Protein AF-A0AAV0TIU6-F1 (afdb_monomer_lite)

Radius of gyration: 51.93 Å; chains: 1; bounding box: 109×81×135 Å

InterPro domains:
  IPR013320 Concanavalin A-like lectin/glucanase domain superfamily [SSF49899] (24-94)
  IPR051136 Intracellular Lectin and Glycoprotein Transporter [PTHR12223] (19-242)

pLDDT: mean 82.42, std 12.3, range [40.03, 96.0]

Organism: NCBI:txid86335

Sequence (251 aa):
MYDEKRVGCNAAVRYHEQNANFDPVHSISRIKVRIDKTRLVVEVDEHASGQWINCHEMTLPFSADWLRTSTIGISASTGAVADNHDIIRFDTYSEFMDATIGAVDSETVMNSVSKDYKNWLDSPNCGTDCIIAILQKELSNFRIDAEHRFTELKEKTENTVGKLKKQESENERRVREIETQVRNGIDSSLEETKKVLGAEVNEKIVKQLEKNPDIASGGWKTPFALLFVGMVAGAAYVYHKYQALMKSHLL

Foldseek 3Di:
DDPDPDADFDAPLDDDCPDPPDAPLFSGKDWDWDDQQQKIWIWIDRGLQLDTDGRDIDGHPDGSCVVVPDDDDDDDDDDPDDDDDDDPDDDDDPDPVPVVVVVVSVLSNLLVVLVVLVVVVPDPVADPVNNVSSVVSVVVSVVVRVVVVVVVVVVVVVVVVVVVVVVVVVVVVVVVVVVVVVVVVVVVVVVVVCVVCVVVVVVVVVVVCVVCVVVVDDDPVVVVVVVVVVVVVVVVVVVVVVVVVVVVVPD

Secondary structure (DSSP, 8-state):
-------S--------TTSTT--TTTS--EEEEEEETTEEEEEEETTSSS--EEEEEEE-SS-TTGGGG----------SS------S-----SSTT-HHHHHHHHHHHHHHHHHTHHHHHT-TT--HHHHHHHHHHHHHHHHHHHHHHHHHHHHHHHHHHHHHHHHHHHHHHHHHHHHHHHHHHHHHHHHHHHHHHHHHHHHHHHHHHHH-GGGTTT-SHHHHHHHHHHHHHHHHHHHHHHHHHHHHH--

Structure (mmCIF, N/CA/C/O backbone):
data_AF-A0AAV0TIU6-F1
#
_entry.id   AF-A0AAV0TIU6-F1
#
loop_
_atom_site.group_PDB
_atom_site.id
_atom_site.type_symbol
_atom_site.label_atom_id
_atom_site.label_alt_id
_atom_site.label_comp_id
_atom_site.label_asym_id
_atom_site.label_entity_id
_atom_site.label_seq_id
_atom_site.pdbx_PDB_ins_code
_atom_site.Cartn_x
_atom_site.Cartn_y
_atom_site.Cartn_z
_atom_site.occupancy
_atom_site.B_iso_or_equiv
_atom_site.auth_seq_id
_atom_site.auth_comp_id
_atom_site.auth_asym_id
_atom_site.auth_atom_id
_atom_site.pdbx_PDB_model_num
ATOM 1 N N . MET A 1 1 ? 19.009 -20.079 16.157 1.00 40.03 1 MET A N 1
ATOM 2 C CA . MET A 1 1 ? 17.690 -20.667 15.854 1.00 40.03 1 MET A CA 1
ATOM 3 C C . MET A 1 1 ? 16.771 -20.211 16.975 1.00 40.03 1 MET A C 1
ATOM 5 O O . MET A 1 1 ? 16.848 -20.762 18.061 1.00 40.03 1 MET A O 1
ATOM 9 N N . TYR A 1 2 ? 16.081 -19.085 16.784 1.00 43.91 2 TYR A N 1
ATOM 10 C CA . TYR A 1 2 ? 15.220 -18.506 17.819 1.00 43.91 2 TYR A CA 1
ATOM 11 C C . TYR A 1 2 ? 13.885 -19.249 17.801 1.00 43.91 2 TYR A C 1
ATOM 13 O O . TYR A 1 2 ? 13.052 -18.989 16.938 1.00 43.91 2 TYR A O 1
ATOM 21 N N . ASP A 1 3 ? 13.729 -20.193 18.725 1.00 49.44 3 ASP A N 1
ATOM 22 C CA . ASP A 1 3 ? 12.479 -20.907 19.010 1.00 49.44 3 ASP A CA 1
ATOM 23 C C . ASP A 1 3 ? 11.649 -20.127 20.048 1.00 49.44 3 ASP A C 1
ATOM 25 O O . ASP A 1 3 ? 11.160 -20.656 21.043 1.00 49.44 3 ASP A O 1
ATOM 29 N N . GLU A 1 4 ? 11.563 -18.806 19.869 1.00 58.66 4 GLU A N 1
ATOM 30 C CA . GLU A 1 4 ? 10.601 -18.001 20.613 1.00 58.66 4 GLU A CA 1
ATOM 31 C C . GLU A 1 4 ? 9.247 -18.146 19.930 1.00 58.66 4 GLU A C 1
ATOM 33 O O . GLU A 1 4 ? 9.082 -17.818 18.750 1.00 58.66 4 GLU A O 1
ATOM 38 N N . LYS A 1 5 ? 8.266 -18.644 20.684 1.00 60.69 5 LYS A N 1
ATOM 39 C CA . LYS A 1 5 ? 6.876 -18.735 20.246 1.00 60.69 5 LYS A CA 1
ATOM 40 C C . LYS A 1 5 ? 6.383 -17.327 19.917 1.00 60.69 5 LYS A C 1
ATOM 42 O O . LYS A 1 5 ? 6.060 -16.553 20.814 1.00 60.69 5 LYS A O 1
ATOM 47 N N . ARG A 1 6 ? 6.353 -16.989 18.626 1.00 64.38 6 ARG A N 1
ATOM 48 C CA . ARG A 1 6 ? 5.872 -15.690 18.150 1.00 64.38 6 ARG A CA 1
ATOM 49 C C . ARG A 1 6 ? 4.396 -15.563 18.494 1.00 64.38 6 ARG A C 1
ATOM 51 O O . ARG A 1 6 ? 3.560 -16.290 17.964 1.00 64.38 6 ARG A O 1
ATOM 58 N N . VAL A 1 7 ? 4.101 -14.664 19.420 1.00 74.81 7 VAL A N 1
ATOM 59 C CA . VAL A 1 7 ? 2.739 -14.301 19.789 1.00 74.81 7 VAL A CA 1
ATOM 60 C C . VAL A 1 7 ? 2.282 -13.217 18.819 1.00 74.81 7 VAL A C 1
ATOM 62 O O . VAL A 1 7 ? 2.942 -12.189 18.691 1.00 74.81 7 VAL A O 1
ATOM 65 N N . GLY A 1 8 ? 1.194 -13.461 18.094 1.00 75.25 8 GLY A N 1
ATOM 66 C CA . GLY A 1 8 ? 0.687 -12.521 17.102 1.00 75.25 8 GLY A CA 1
ATOM 67 C C . GLY A 1 8 ? -0.470 -13.088 16.295 1.00 75.25 8 GLY A C 1
ATOM 68 O O . GLY A 1 8 ? -0.953 -14.188 16.560 1.00 75.25 8 GLY A O 1
ATOM 69 N N . CYS A 1 9 ? -0.897 -12.317 15.303 1.00 83.50 9 CYS A N 1
ATOM 70 C CA . CYS A 1 9 ? -1.971 -12.691 14.397 1.00 83.50 9 CYS A CA 1
ATOM 71 C C . CYS A 1 9 ? -1.391 -13.379 13.161 1.00 83.50 9 CYS A C 1
ATOM 73 O O . CYS A 1 9 ? -0.428 -12.889 12.572 1.00 83.50 9 CYS A O 1
ATOM 75 N N . ASN A 1 10 ? -1.968 -14.517 12.781 1.00 83.25 10 ASN A N 1
ATOM 76 C CA . ASN A 1 10 ? -1.675 -15.159 11.507 1.00 83.25 10 ASN A CA 1
ATOM 77 C C . ASN A 1 10 ? -2.813 -14.822 10.547 1.00 83.25 10 ASN A C 1
ATOM 79 O O . ASN A 1 10 ? -3.951 -15.172 10.843 1.00 83.25 10 ASN A O 1
ATOM 83 N N . ALA A 1 11 ? -2.496 -14.121 9.463 1.00 83.50 11 ALA A N 1
ATOM 84 C CA . ALA A 1 11 ? -3.465 -13.654 8.483 1.00 83.50 11 ALA A CA 1
ATOM 85 C C . ALA A 1 11 ? -2.834 -13.570 7.091 1.00 83.50 11 ALA A C 1
ATOM 87 O O . ALA A 1 11 ? -1.658 -13.206 6.952 1.00 83.50 11 ALA A O 1
ATOM 88 N N . ALA A 1 12 ? -3.608 -13.882 6.052 1.00 84.44 12 ALA A N 1
ATOM 89 C CA . ALA A 1 12 ? -3.158 -13.826 4.666 1.00 84.44 12 ALA A CA 1
ATOM 90 C C . ALA A 1 12 ? -3.229 -12.392 4.110 1.00 84.44 12 ALA A C 1
ATOM 92 O O . ALA A 1 12 ? -4.100 -12.061 3.315 1.00 84.44 12 ALA A O 1
ATOM 93 N N . VAL A 1 13 ? -2.283 -11.538 4.517 1.00 85.44 13 VAL A N 1
ATOM 94 C CA . VAL A 1 13 ? -2.295 -10.089 4.207 1.00 85.44 13 VAL A CA 1
ATOM 95 C C . VAL A 1 13 ? -1.383 -9.661 3.051 1.00 85.44 13 VAL A C 1
ATOM 97 O O . VAL A 1 13 ? -1.146 -8.473 2.848 1.00 85.44 13 VAL A O 1
ATOM 100 N N . ARG A 1 14 ? -0.818 -10.621 2.312 1.00 85.69 14 ARG A N 1
ATOM 101 C CA . ARG A 1 14 ? 0.119 -10.346 1.215 1.00 85.69 14 ARG A CA 1
ATOM 102 C C . ARG A 1 14 ? -0.599 -10.315 -0.123 1.00 85.69 14 ARG A C 1
ATOM 104 O O . ARG A 1 14 ? -1.137 -11.328 -0.566 1.00 85.69 14 ARG A O 1
ATOM 111 N N . TYR A 1 15 ? -0.495 -9.177 -0.794 1.00 88.06 15 TYR A N 1
ATOM 112 C CA . TYR A 1 15 ? -1.018 -8.962 -2.133 1.00 88.06 15 TYR A CA 1
ATOM 113 C C . TYR A 1 15 ? 0.136 -8.701 -3.096 1.00 88.06 15 TYR A C 1
ATOM 115 O O . TYR A 1 15 ? 1.105 -8.036 -2.749 1.00 88.06 15 TYR A O 1
ATOM 123 N N . HIS A 1 16 ? 0.053 -9.267 -4.298 1.00 86.56 16 HIS A N 1
ATOM 124 C CA . HIS A 1 16 ? 1.073 -9.093 -5.324 1.00 86.56 16 HIS A CA 1
ATOM 125 C C . HIS A 1 16 ? 0.442 -8.413 -6.529 1.00 86.56 16 HIS A C 1
ATOM 127 O O . HIS A 1 16 ? -0.379 -9.030 -7.205 1.00 86.56 16 HIS A O 1
ATOM 133 N N . GLU A 1 17 ? 0.852 -7.182 -6.822 1.00 84.00 17 GLU A N 1
ATOM 134 C CA . GLU A 1 17 ? 0.226 -6.333 -7.847 1.00 84.00 17 GLU A CA 1
ATOM 135 C C . GLU A 1 17 ? 0.200 -6.971 -9.242 1.00 84.00 17 GLU A C 1
ATOM 137 O O . GLU A 1 17 ? -0.734 -6.774 -10.007 1.00 84.00 17 GLU A O 1
ATOM 142 N N . GLN A 1 18 ? 1.196 -7.801 -9.576 1.00 83.44 18 GLN A N 1
ATOM 143 C CA . GLN A 1 18 ? 1.245 -8.485 -10.880 1.00 83.44 18 GLN A CA 1
ATOM 144 C C . GLN A 1 18 ? 0.368 -9.747 -10.955 1.00 83.44 18 GLN A C 1
ATOM 146 O O . GLN A 1 18 ? 0.349 -10.421 -11.986 1.00 83.44 18 GLN A O 1
ATOM 151 N N . ASN A 1 19 ? -0.298 -10.135 -9.866 1.00 86.25 19 ASN A N 1
ATOM 152 C CA . ASN A 1 19 ? -1.221 -11.263 -9.886 1.00 86.25 19 ASN A CA 1
ATOM 153 C C . ASN A 1 19 ? -2.489 -10.864 -10.656 1.00 86.25 19 ASN A C 1
ATOM 155 O O . ASN A 1 19 ? -3.041 -9.797 -10.424 1.00 86.25 19 ASN A O 1
ATOM 159 N N . ALA A 1 20 ? -2.997 -11.746 -11.519 1.00 83.69 20 ALA A N 1
ATOM 160 C CA . ALA A 1 20 ? -4.245 -11.522 -12.252 1.00 83.69 20 ALA A CA 1
ATOM 161 C C . ALA A 1 20 ? -5.463 -11.298 -11.336 1.00 83.69 20 ALA A C 1
ATOM 163 O O . ALA A 1 20 ? -6.446 -10.700 -11.760 1.00 83.69 20 ALA A O 1
ATOM 164 N N . ASN A 1 21 ? -5.391 -11.780 -10.093 1.00 8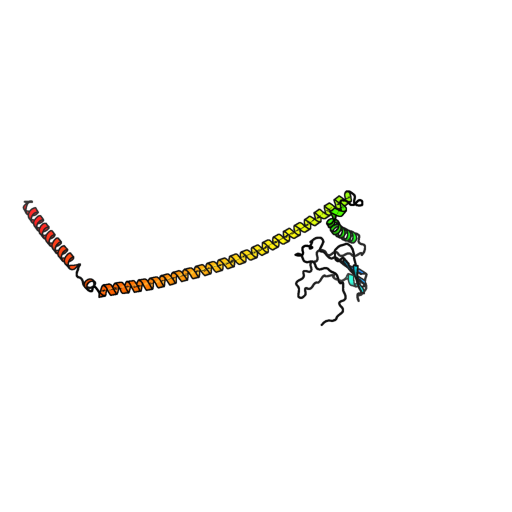4.19 21 ASN A N 1
ATOM 165 C CA . ASN A 1 21 ? -6.440 -11.606 -9.092 1.00 84.19 21 ASN A CA 1
ATOM 166 C C . ASN A 1 21 ? -6.246 -10.356 -8.215 1.00 84.19 21 ASN A C 1
ATOM 168 O O . ASN A 1 21 ? -7.063 -10.133 -7.322 1.00 84.19 21 ASN A O 1
ATOM 172 N N . PHE A 1 22 ? -5.170 -9.583 -8.416 1.00 87.38 22 PHE A N 1
ATOM 173 C CA . PHE A 1 22 ? -4.973 -8.329 -7.699 1.00 87.38 22 PHE A CA 1
ATOM 174 C C . PHE A 1 22 ? -5.972 -7.279 -8.176 1.00 87.38 22 PHE A C 1
ATOM 176 O O . PHE A 1 22 ? -6.288 -7.167 -9.358 1.00 87.38 22 PHE A O 1
ATOM 183 N N . ASP A 1 23 ? -6.462 -6.511 -7.219 1.00 86.81 23 ASP A N 1
ATOM 184 C CA . ASP A 1 23 ? -7.501 -5.518 -7.402 1.00 86.81 23 ASP A CA 1
ATOM 185 C C . ASP A 1 23 ? -7.257 -4.402 -6.379 1.00 86.81 23 ASP A C 1
ATOM 187 O O . ASP A 1 23 ? -7.345 -4.685 -5.183 1.00 86.81 23 ASP A O 1
ATOM 191 N N . PRO A 1 24 ? -6.946 -3.164 -6.798 1.00 85.69 24 PRO A N 1
ATOM 192 C CA . PRO A 1 24 ? -6.558 -2.090 -5.881 1.00 85.69 24 PRO A CA 1
ATOM 193 C C . PRO A 1 24 ? -7.603 -1.763 -4.807 1.00 85.69 24 PRO A C 1
ATOM 195 O O . PRO A 1 24 ? -7.256 -1.280 -3.732 1.00 85.69 24 PRO A O 1
ATOM 198 N N . VAL A 1 25 ? -8.884 -2.015 -5.087 1.00 85.75 25 VAL A N 1
ATOM 199 C CA . VAL A 1 25 ? -9.988 -1.714 -4.168 1.00 85.75 25 VAL A CA 1
ATOM 200 C C . VAL A 1 25 ? -10.228 -2.867 -3.192 1.00 85.75 25 VAL A C 1
ATOM 202 O O . VAL A 1 25 ? -10.610 -2.638 -2.044 1.00 85.75 25 VAL A O 1
ATOM 205 N N . HIS A 1 26 ? -10.009 -4.105 -3.638 1.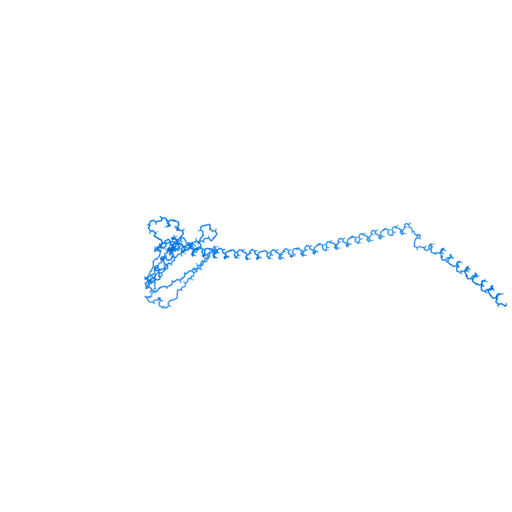00 85.12 26 HIS A N 1
ATOM 206 C CA . HIS A 1 26 ? -10.386 -5.314 -2.896 1.00 85.12 26 HIS A CA 1
ATOM 207 C C . HIS A 1 26 ? -9.201 -6.076 -2.292 1.00 85.12 26 HIS A C 1
ATOM 209 O O . HIS A 1 26 ? -9.383 -6.877 -1.381 1.00 85.12 26 HIS A O 1
ATOM 215 N N . SER A 1 27 ? -7.985 -5.846 -2.782 1.00 89.25 27 SER A N 1
ATOM 216 C CA . SER A 1 27 ? -6.749 -6.469 -2.294 1.00 89.25 27 SER A CA 1
ATOM 217 C C . SER A 1 27 ? -6.194 -5.690 -1.107 1.00 89.25 27 SER A C 1
ATOM 219 O O . SER A 1 27 ? -5.074 -5.183 -1.140 1.00 89.25 27 SER A O 1
ATOM 221 N N . ILE A 1 28 ? -7.017 -5.553 -0.068 1.00 89.75 28 ILE A N 1
ATOM 222 C CA . ILE A 1 28 ? -6.685 -4.823 1.151 1.00 89.75 28 ILE A CA 1
ATOM 223 C C . ILE A 1 28 ? -7.015 -5.690 2.367 1.00 89.75 28 ILE A C 1
ATOM 225 O O . ILE A 1 28 ? -7.998 -6.426 2.383 1.00 89.75 28 ILE A O 1
ATOM 229 N N . SER A 1 29 ? -6.188 -5.579 3.402 1.00 92.25 29 SER A N 1
ATOM 230 C CA . SER A 1 29 ? -6.447 -6.191 4.708 1.00 92.25 29 SER A CA 1
ATOM 231 C C . SER A 1 29 ? -6.689 -5.099 5.729 1.00 92.25 29 SER A C 1
ATOM 233 O O . SER A 1 29 ? -6.135 -4.002 5.620 1.00 92.25 29 SER A O 1
ATOM 235 N N . ARG A 1 30 ? -7.489 -5.397 6.749 1.00 92.94 30 ARG A N 1
ATOM 236 C CA . ARG A 1 30 ? -7.839 -4.422 7.778 1.00 92.94 30 ARG A CA 1
ATOM 237 C C . ARG A 1 30 ? -7.478 -4.961 9.145 1.00 92.94 30 ARG A C 1
ATOM 239 O O . ARG A 1 30 ? -7.703 -6.129 9.452 1.00 92.94 30 ARG A O 1
ATOM 246 N N . ILE A 1 31 ? -6.920 -4.084 9.968 1.00 93.06 31 ILE A N 1
ATOM 247 C CA . ILE A 1 31 ? -6.523 -4.391 11.337 1.00 93.06 31 ILE A CA 1
ATOM 248 C C . ILE A 1 31 ? -7.205 -3.377 12.242 1.00 93.06 31 ILE A C 1
ATOM 250 O O . ILE A 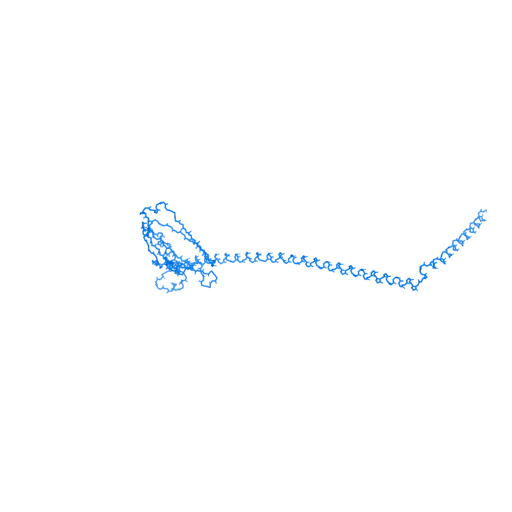1 31 ? -7.162 -2.174 11.987 1.00 93.06 31 ILE A O 1
ATOM 254 N N . LYS A 1 32 ? -7.830 -3.868 13.306 1.00 93.19 32 LYS A N 1
ATOM 255 C CA . LYS A 1 32 ? -8.464 -3.060 14.340 1.00 93.19 32 LYS A CA 1
ATOM 256 C C . LYS A 1 32 ? -7.795 -3.390 15.662 1.00 93.19 32 LYS A C 1
ATOM 258 O O . LYS A 1 32 ? -7.723 -4.546 16.065 1.00 93.19 32 LYS A O 1
ATOM 263 N N . VAL A 1 33 ? -7.270 -2.364 16.321 1.00 93.25 33 VAL A N 1
ATOM 264 C CA . VAL A 1 33 ? -6.638 -2.491 17.635 1.00 93.25 33 VAL A CA 1
ATOM 265 C C . VAL A 1 33 ? -7.516 -1.765 18.639 1.00 93.25 33 VAL A C 1
ATOM 267 O O . VAL A 1 33 ? -7.690 -0.550 18.557 1.00 93.25 33 VAL A O 1
ATOM 270 N N . ARG A 1 34 ? -8.088 -2.511 19.581 1.00 93.38 34 ARG A N 1
ATOM 271 C CA . ARG A 1 34 ? -8.916 -1.978 20.663 1.00 93.38 34 ARG A CA 1
ATOM 272 C C . ARG A 1 34 ? -8.127 -2.002 21.959 1.00 93.38 34 ARG A C 1
ATOM 274 O O . ARG A 1 34 ? -7.620 -3.047 22.357 1.00 93.38 34 ARG A O 1
ATOM 281 N N . ILE A 1 35 ? -8.045 -0.851 22.616 1.00 93.12 35 ILE A N 1
ATOM 282 C CA . ILE A 1 35 ? -7.346 -0.691 23.890 1.00 93.12 35 ILE A CA 1
ATOM 283 C C . ILE A 1 35 ? -8.347 -0.173 24.920 1.00 93.12 35 ILE A C 1
ATOM 285 O O . ILE A 1 35 ? -8.762 0.980 24.852 1.00 93.12 35 ILE A O 1
ATOM 289 N N . ASP A 1 36 ? -8.727 -1.020 25.875 1.00 91.88 36 ASP A N 1
ATOM 290 C CA . ASP A 1 36 ? -9.534 -0.642 27.040 1.00 91.88 36 ASP A CA 1
ATOM 291 C C . ASP A 1 36 ? -8.658 -0.675 28.294 1.00 91.88 36 ASP A C 1
ATOM 293 O O . ASP A 1 36 ? -8.371 -1.740 28.848 1.00 91.88 36 ASP A O 1
ATOM 297 N N . LYS A 1 37 ? -8.204 0.505 28.733 1.00 90.88 37 LYS A N 1
ATOM 298 C CA . LYS A 1 37 ? -7.233 0.679 29.826 1.00 90.88 37 LYS A CA 1
ATOM 299 C C . LYS A 1 37 ? -5.963 -0.133 29.562 1.00 90.88 37 LYS A C 1
ATOM 301 O O . LYS A 1 37 ? -5.104 0.299 28.802 1.00 90.88 37 LYS A O 1
ATOM 306 N N . THR A 1 38 ? -5.839 -1.307 30.171 1.00 93.94 38 THR A N 1
ATOM 307 C CA . THR A 1 38 ? -4.696 -2.215 30.018 1.00 93.94 38 THR A CA 1
ATOM 308 C C . THR A 1 38 ? -5.005 -3.414 29.129 1.00 93.94 38 THR A C 1
ATOM 310 O O . THR A 1 38 ? -4.099 -4.170 28.807 1.00 93.94 38 THR A O 1
ATOM 313 N N . ARG A 1 39 ? -6.254 -3.615 28.707 1.00 94.25 39 ARG A N 1
ATOM 314 C CA . ARG A 1 39 ? -6.643 -4.720 27.831 1.00 94.25 39 ARG A CA 1
ATOM 315 C C . ARG A 1 39 ? -6.473 -4.307 26.373 1.00 94.25 39 ARG A C 1
ATOM 317 O O . ARG A 1 39 ? -7.110 -3.354 25.933 1.00 94.25 39 ARG A O 1
ATOM 324 N N . LEU A 1 40 ? -5.650 -5.038 25.632 1.00 93.38 40 LEU A N 1
ATOM 325 C CA . LEU A 1 40 ? -5.444 -4.861 24.199 1.00 93.38 40 LEU A CA 1
ATOM 326 C C . LEU A 1 40 ? -6.029 -6.058 23.450 1.00 93.38 40 LEU A C 1
ATOM 328 O O . LEU A 1 40 ? -5.713 -7.205 23.759 1.00 93.38 40 LEU A O 1
ATOM 332 N N . VAL A 1 41 ? -6.859 -5.778 22.450 1.00 94.00 41 VAL A N 1
ATOM 333 C CA . VAL A 1 41 ? -7.437 -6.766 21.536 1.00 94.00 41 VAL A CA 1
ATOM 334 C C . VAL A 1 41 ? -7.092 -6.360 20.110 1.00 94.00 41 VAL A C 1
ATOM 336 O O . VAL A 1 41 ? -7.270 -5.201 19.735 1.00 94.00 41 VAL A O 1
ATOM 339 N N . VAL A 1 42 ? -6.602 -7.309 19.320 1.00 93.62 42 VAL A N 1
ATOM 340 C CA . VAL A 1 42 ? -6.342 -7.147 17.889 1.00 93.62 42 VAL A CA 1
ATOM 341 C C . VAL A 1 42 ? -7.334 -8.002 17.117 1.00 93.62 42 VAL A C 1
ATOM 343 O O . VAL A 1 42 ? -7.463 -9.207 17.347 1.00 93.62 42 VAL A O 1
ATOM 346 N N . GLU A 1 43 ? -8.018 -7.355 16.188 1.00 93.50 43 GLU A N 1
ATOM 347 C CA . GLU A 1 43 ? -8.965 -7.941 15.255 1.00 93.50 43 GLU A CA 1
ATOM 348 C C . GLU A 1 43 ? -8.439 -7.767 13.833 1.00 93.50 43 GLU A C 1
ATOM 350 O O . GLU A 1 43 ? -7.907 -6.709 13.485 1.00 93.50 43 GLU A O 1
ATOM 355 N N . VAL A 1 44 ? -8.596 -8.797 13.007 1.00 94.19 44 VAL A N 1
ATOM 356 C CA . VAL A 1 44 ? -8.193 -8.767 11.599 1.00 94.19 44 VAL A CA 1
ATOM 357 C C . VAL A 1 44 ? -9.385 -9.128 10.725 1.00 94.19 44 VAL A C 1
ATOM 359 O O . VAL A 1 44 ? -10.117 -10.069 11.022 1.00 94.19 44 VAL A O 1
ATOM 362 N N . ASP A 1 45 ? -9.561 -8.370 9.651 1.00 92.38 45 ASP A N 1
ATOM 363 C CA . ASP A 1 45 ? -10.422 -8.693 8.516 1.00 92.38 45 ASP A CA 1
ATOM 364 C C . ASP A 1 45 ? -9.503 -8.832 7.299 1.00 92.38 45 ASP A C 1
ATOM 366 O O . ASP A 1 45 ? -9.053 -7.844 6.711 1.00 92.38 45 ASP A O 1
ATOM 370 N N . GLU A 1 46 ? -9.132 -10.080 7.000 1.00 90.69 46 GLU A N 1
ATOM 371 C CA . GLU A 1 46 ? -8.063 -10.414 6.048 1.00 90.69 46 GLU A CA 1
ATOM 372 C C . GLU A 1 46 ? -8.384 -9.962 4.625 1.00 90.69 46 GLU A C 1
ATOM 374 O O . GLU A 1 46 ? -7.483 -9.597 3.881 1.00 90.69 46 GLU A O 1
ATOM 379 N N . HIS A 1 47 ? -9.664 -9.966 4.257 1.00 88.19 47 HIS A N 1
ATOM 380 C CA . HIS A 1 47 ? -10.122 -9.719 2.889 1.00 88.19 47 HIS A CA 1
ATOM 381 C C . HIS A 1 47 ? -11.043 -8.504 2.782 1.00 88.19 47 HIS A C 1
ATOM 383 O O . HIS A 1 47 ? -11.784 -8.385 1.808 1.00 88.19 47 HIS A O 1
ATOM 389 N N . ALA A 1 48 ? -11.046 -7.637 3.800 1.00 88.44 48 ALA A N 1
ATOM 390 C CA . ALA A 1 48 ? -11.915 -6.463 3.859 1.00 88.44 48 ALA A CA 1
ATOM 391 C C . ALA A 1 48 ? -13.399 -6.790 3.597 1.00 88.44 48 ALA A C 1
ATOM 393 O O . ALA A 1 48 ? -14.135 -6.042 2.955 1.00 88.44 48 ALA A O 1
ATOM 394 N N . SER A 1 49 ? -13.827 -7.944 4.100 1.00 85.00 49 SER A N 1
ATOM 395 C CA . SER A 1 49 ? -15.163 -8.514 3.919 1.00 85.00 49 SER A CA 1
ATOM 396 C C . SER A 1 49 ? -16.180 -7.992 4.938 1.00 85.00 49 SER A C 1
ATOM 398 O O . SER A 1 49 ? -17.370 -8.288 4.843 1.00 85.00 49 SER A O 1
ATOM 400 N N . GLY A 1 50 ? -15.712 -7.257 5.950 1.00 86.44 50 GLY A N 1
ATOM 401 C CA . GLY A 1 50 ? -16.485 -6.883 7.131 1.00 86.44 50 GLY A CA 1
ATOM 402 C C . GLY A 1 50 ? -16.511 -7.962 8.218 1.00 86.44 50 GLY A C 1
ATOM 403 O O . GLY A 1 50 ? -17.110 -7.743 9.272 1.00 86.44 50 GLY A O 1
ATOM 404 N N . GLN A 1 51 ? -15.865 -9.113 8.003 1.00 88.31 51 GLN A N 1
ATOM 405 C CA . GLN A 1 51 ? -15.761 -10.180 8.998 1.00 88.31 51 GLN A CA 1
ATOM 406 C C . GLN A 1 51 ? -14.501 -10.009 9.850 1.00 88.31 51 GLN A C 1
ATOM 408 O O . GLN A 1 51 ? -13.397 -10.363 9.448 1.00 88.31 51 GLN A O 1
ATOM 413 N N . TRP A 1 52 ? -14.681 -9.480 11.058 1.00 91.50 52 TRP A N 1
ATOM 414 C CA . TRP A 1 52 ? -13.600 -9.292 12.024 1.00 91.50 52 TRP A CA 1
ATOM 415 C C . TRP A 1 52 ? -13.346 -10.557 12.848 1.00 91.50 52 TRP A C 1
ATOM 417 O O . TRP A 1 52 ? -14.257 -11.088 13.485 1.00 91.50 52 TRP A O 1
ATOM 427 N N . ILE A 1 53 ? -12.091 -11.002 12.892 1.00 92.31 53 ILE A N 1
ATOM 428 C CA . ILE A 1 53 ? -11.644 -12.145 13.693 1.00 92.31 53 ILE A CA 1
ATOM 429 C C . ILE A 1 53 ? -10.734 -11.644 14.816 1.00 92.31 53 ILE A C 1
ATOM 431 O O . ILE A 1 53 ? -9.692 -11.046 14.550 1.00 92.31 53 ILE A O 1
ATOM 435 N N . ASN A 1 54 ? -11.097 -11.930 16.074 1.00 92.25 54 ASN A N 1
ATOM 436 C CA . ASN A 1 54 ? -10.224 -11.714 17.234 1.00 92.25 54 ASN A CA 1
ATOM 437 C C . ASN A 1 54 ? -8.987 -12.609 17.102 1.00 92.25 54 ASN A C 1
ATOM 439 O O . ASN A 1 54 ? -9.061 -13.813 17.351 1.00 92.25 54 ASN A O 1
ATOM 443 N N . CYS A 1 55 ? -7.857 -12.031 16.710 1.00 89.62 55 CYS A N 1
ATOM 444 C CA . CYS A 1 55 ? -6.644 -12.791 16.432 1.00 89.62 55 CYS A CA 1
ATOM 445 C C . CYS A 1 55 ? -5.677 -12.794 17.615 1.00 89.62 55 CYS A C 1
ATOM 447 O O . CYS A 1 55 ? -4.937 -13.760 17.806 1.00 89.62 55 CYS A O 1
ATOM 449 N N . HIS A 1 56 ? -5.685 -11.738 18.430 1.00 92.50 56 HIS A N 1
ATOM 450 C CA . HIS A 1 56 ? -4.840 -11.667 19.609 1.00 92.50 56 HIS A CA 1
ATOM 451 C C . HIS A 1 56 ? -5.462 -10.828 20.726 1.00 92.50 56 HIS A C 1
ATOM 453 O O . HIS A 1 56 ? -6.101 -9.811 20.476 1.00 92.50 56 HIS A O 1
ATOM 459 N N . GLU A 1 57 ? -5.238 -11.240 21.970 1.00 93.38 57 GLU A N 1
ATOM 460 C CA . GLU A 1 57 ? -5.668 -10.518 23.160 1.00 93.38 57 GLU A CA 1
ATOM 461 C C . GLU A 1 57 ? -4.590 -10.618 24.241 1.00 93.38 57 GLU A C 1
ATOM 463 O O . GLU A 1 57 ? -4.041 -11.697 24.485 1.00 93.38 57 GLU A O 1
ATOM 468 N N . MET A 1 58 ? -4.297 -9.495 24.897 1.00 92.56 58 MET A N 1
ATOM 469 C CA . MET A 1 58 ? -3.369 -9.451 26.021 1.00 92.56 58 MET A CA 1
ATOM 470 C C . MET A 1 58 ? -3.698 -8.341 27.018 1.00 92.56 58 MET A C 1
ATOM 472 O O . MET A 1 58 ? -4.354 -7.348 26.698 1.00 92.56 58 MET A O 1
ATOM 476 N N . THR A 1 59 ? -3.170 -8.494 28.231 1.00 94.44 59 THR A N 1
ATOM 477 C CA . THR A 1 59 ? -3.152 -7.436 29.242 1.00 94.44 59 THR A CA 1
ATOM 478 C C . THR A 1 59 ? -1.770 -6.797 29.266 1.00 94.44 59 THR A C 1
ATOM 480 O O . THR A 1 59 ? -0.771 -7.460 29.545 1.00 94.44 59 THR A O 1
ATOM 483 N N . LEU A 1 60 ? -1.718 -5.504 28.976 1.00 92.00 60 LEU A N 1
ATOM 484 C CA . LEU A 1 60 ? -0.509 -4.701 28.963 1.00 92.00 60 LEU A CA 1
ATOM 485 C C . LEU A 1 60 ? -0.016 -4.431 30.395 1.00 92.00 60 LEU A C 1
ATOM 487 O O . LEU A 1 60 ? -0.825 -4.104 31.269 1.00 92.00 60 LEU A O 1
ATOM 491 N N . PRO A 1 61 ? 1.302 -4.500 30.648 1.00 93.50 61 PRO A N 1
ATOM 492 C CA . PRO A 1 61 ? 1.891 -4.280 31.968 1.00 93.50 61 PRO A CA 1
ATOM 493 C C . PRO A 1 61 ? 2.063 -2.779 32.284 1.00 93.50 61 PRO A C 1
ATOM 495 O O . PRO A 1 61 ? 3.128 -2.347 32.719 1.00 93.50 61 PRO A O 1
ATOM 498 N N . PHE A 1 62 ? 1.029 -1.969 32.044 1.00 92.19 62 PHE A N 1
ATOM 499 C CA . PHE A 1 62 ? 1.048 -0.513 32.237 1.00 92.19 62 PHE A CA 1
ATOM 500 C C . PHE A 1 62 ? 0.007 -0.057 33.271 1.00 92.19 62 PHE A C 1
ATOM 502 O O . PHE A 1 62 ? -0.891 -0.813 33.644 1.00 92.19 62 PHE A O 1
ATOM 509 N N . SER A 1 63 ? 0.117 1.188 33.750 1.00 92.31 63 SER A N 1
ATOM 510 C CA . SER A 1 63 ? -0.926 1.809 34.580 1.00 92.31 63 SER A CA 1
ATOM 511 C C . SER A 1 63 ? -2.200 2.019 33.762 1.00 92.31 63 SER A C 1
ATOM 513 O O . SER A 1 63 ? -2.135 2.136 32.549 1.00 92.31 63 SER A O 1
ATOM 515 N N . ALA A 1 64 ? -3.376 2.100 34.386 1.00 90.00 64 ALA A N 1
ATOM 516 C CA . ALA A 1 64 ? -4.645 2.204 33.650 1.00 90.00 64 ALA A CA 1
ATOM 517 C C . ALA A 1 64 ? -4.781 3.471 32.773 1.00 90.00 64 ALA A C 1
ATOM 519 O O . ALA A 1 64 ? -5.616 3.508 31.873 1.00 90.00 64 ALA A O 1
ATOM 520 N N . ASP A 1 65 ? -3.983 4.501 33.041 1.00 91.31 65 ASP A N 1
ATOM 521 C CA . ASP A 1 65 ? -3.992 5.814 32.397 1.00 91.31 65 ASP A CA 1
ATOM 522 C C . ASP A 1 65 ? -2.836 6.038 31.407 1.00 91.31 65 ASP A C 1
ATOM 524 O O . ASP A 1 65 ? -2.744 7.121 30.826 1.00 91.31 65 ASP A O 1
ATOM 528 N N . TRP A 1 66 ? -1.999 5.021 31.164 1.00 92.88 66 TRP A N 1
ATOM 529 C CA . TRP A 1 66 ? -0.809 5.093 30.304 1.00 92.88 66 TRP A CA 1
ATOM 530 C C . TRP A 1 66 ? -1.078 5.691 28.916 1.00 92.88 66 TRP A C 1
ATOM 532 O O . TRP A 1 66 ? -0.256 6.429 28.371 1.00 92.88 66 TRP A O 1
ATOM 542 N N . LEU A 1 67 ? -2.258 5.420 28.353 1.00 90.06 67 LEU A N 1
ATOM 543 C CA . LEU A 1 67 ? -2.636 5.870 27.017 1.00 90.06 67 LEU A CA 1
ATOM 544 C C . LEU A 1 67 ? -2.709 7.406 26.907 1.00 90.06 67 LEU A C 1
ATOM 546 O O . LEU A 1 67 ? -2.503 7.940 25.823 1.00 90.06 67 LEU A O 1
ATOM 550 N N . ARG A 1 68 ? -2.939 8.133 28.015 1.00 90.31 68 ARG A N 1
ATOM 551 C CA . ARG A 1 68 ? -3.092 9.605 28.020 1.00 90.31 68 ARG A CA 1
ATOM 552 C C . ARG A 1 68 ? -1.860 10.359 27.527 1.00 90.31 68 ARG A C 1
ATOM 554 O O . ARG A 1 68 ? -1.999 11.457 27.002 1.00 90.31 68 ARG A O 1
ATOM 561 N N . THR A 1 69 ? -0.673 9.806 27.747 1.00 91.12 69 THR A N 1
ATOM 562 C CA . THR A 1 69 ? 0.613 10.435 27.405 1.00 91.12 69 THR A CA 1
ATOM 563 C C . THR A 1 69 ? 1.386 9.643 26.355 1.00 91.12 69 THR A C 1
ATOM 565 O O . THR A 1 69 ? 2.547 9.940 26.079 1.00 91.12 69 THR A O 1
ATOM 568 N N . SER A 1 70 ? 0.753 8.629 25.769 1.00 91.00 70 SER A N 1
ATOM 569 C CA . SER A 1 70 ? 1.398 7.723 24.830 1.00 91.00 70 SER A CA 1
ATOM 570 C C . SER A 1 70 ? 1.328 8.233 23.398 1.00 91.00 70 SER A C 1
ATOM 572 O O . SER A 1 70 ? 0.397 8.932 23.007 1.00 91.00 70 SER A O 1
ATOM 574 N N . THR A 1 71 ? 2.317 7.844 22.596 1.00 91.56 71 THR A N 1
ATOM 575 C CA . THR A 1 71 ? 2.309 8.041 21.144 1.00 91.56 71 THR A CA 1
ATOM 576 C C . THR A 1 71 ? 2.130 6.691 20.470 1.00 91.56 71 THR A C 1
ATOM 578 O O . THR A 1 71 ? 2.829 5.734 20.802 1.00 91.56 71 THR A O 1
ATOM 581 N N . ILE A 1 72 ? 1.197 6.619 19.525 1.00 88.56 72 ILE A N 1
ATOM 582 C CA . ILE A 1 72 ? 0.971 5.432 18.703 1.00 88.56 72 ILE A CA 1
ATOM 583 C C . ILE A 1 72 ? 1.707 5.635 17.383 1.00 88.56 72 ILE A C 1
ATOM 585 O O . ILE A 1 72 ? 1.585 6.683 16.752 1.00 88.56 72 ILE A O 1
ATOM 589 N N . GLY A 1 73 ? 2.475 4.631 16.979 1.00 90.56 73 GLY A N 1
ATOM 590 C CA . GLY A 1 73 ? 3.182 4.613 15.708 1.00 90.56 73 GLY A CA 1
ATOM 591 C C . GLY A 1 73 ? 3.119 3.230 15.082 1.00 90.56 73 GLY A C 1
ATOM 592 O O . GLY A 1 73 ? 2.988 2.225 15.782 1.00 90.56 73 GLY A O 1
ATOM 593 N N . ILE A 1 74 ? 3.219 3.193 13.759 1.00 90.81 74 ILE A N 1
ATOM 594 C CA . ILE A 1 74 ? 3.326 1.961 12.984 1.00 90.81 74 ILE A CA 1
ATOM 595 C C . ILE A 1 74 ? 4.780 1.826 12.551 1.00 90.81 74 ILE A C 1
ATOM 597 O O . ILE A 1 74 ? 5.397 2.784 12.087 1.00 90.81 74 ILE A O 1
ATOM 601 N N . SER A 1 75 ? 5.332 0.632 12.719 1.00 91.06 75 SER A N 1
ATOM 602 C CA . SER A 1 75 ? 6.661 0.286 12.237 1.00 91.06 75 SER A CA 1
ATOM 603 C C . SER A 1 75 ? 6.582 -1.053 11.521 1.00 91.06 75 SER A C 1
ATOM 605 O O . SER A 1 75 ? 5.849 -1.945 11.946 1.00 91.06 75 SER A O 1
ATOM 607 N N . ALA A 1 76 ? 7.329 -1.179 10.431 1.00 86.50 76 ALA A N 1
ATOM 608 C CA . ALA A 1 76 ? 7.425 -2.399 9.654 1.00 86.50 76 ALA A CA 1
ATOM 609 C C . ALA A 1 76 ? 8.867 -2.592 9.184 1.00 86.50 76 ALA A C 1
ATOM 611 O O . ALA A 1 76 ? 9.610 -1.625 8.999 1.00 86.50 76 ALA A O 1
ATOM 612 N N . SER A 1 77 ? 9.269 -3.846 9.008 1.00 86.31 77 SER A N 1
ATOM 613 C CA . SER A 1 77 ? 10.600 -4.203 8.532 1.00 86.31 77 SER A CA 1
ATOM 614 C C . SER A 1 77 ? 10.510 -5.344 7.530 1.00 86.31 77 SER A C 1
ATOM 616 O O . SER A 1 77 ? 9.764 -6.305 7.712 1.00 86.31 77 SER A O 1
ATOM 618 N N . THR A 1 78 ? 11.270 -5.229 6.445 1.00 83.50 78 THR A N 1
ATOM 619 C CA . THR A 1 78 ? 11.412 -6.295 5.456 1.00 83.50 78 THR A CA 1
ATOM 620 C C . THR A 1 78 ? 12.506 -7.265 5.882 1.00 83.50 78 THR A C 1
ATOM 622 O O . THR A 1 78 ? 13.513 -6.887 6.484 1.00 83.50 78 THR A O 1
ATOM 625 N N . GLY A 1 79 ? 12.290 -8.548 5.591 1.00 79.12 79 GLY A N 1
ATOM 626 C CA . GLY A 1 79 ? 13.312 -9.579 5.742 1.00 79.12 79 GLY A CA 1
ATOM 627 C C . GLY A 1 79 ? 14.193 -9.682 4.495 1.00 79.12 79 GLY A C 1
ATOM 628 O O . GLY A 1 79 ? 14.496 -8.697 3.832 1.00 79.12 79 GLY A O 1
ATOM 629 N N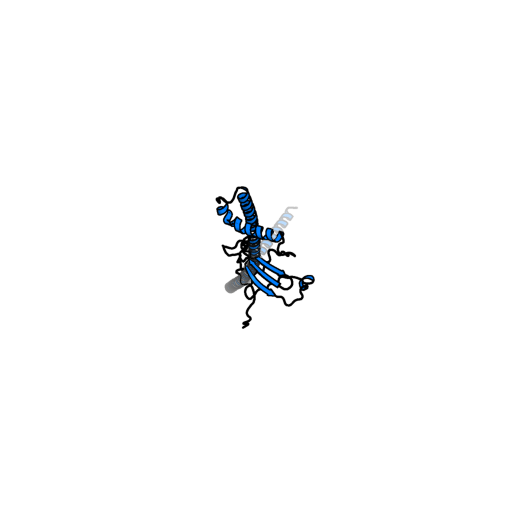 . ALA A 1 80 ? 14.570 -10.911 4.135 1.00 70.25 80 ALA A N 1
ATOM 630 C CA . ALA A 1 80 ? 15.329 -11.188 2.910 1.00 70.25 80 ALA A CA 1
ATOM 631 C C . ALA A 1 80 ? 14.533 -10.936 1.610 1.00 70.25 80 ALA A C 1
ATOM 633 O O . ALA A 1 80 ? 15.120 -10.896 0.531 1.00 70.25 80 ALA A O 1
ATOM 634 N N . VAL A 1 81 ? 13.210 -10.790 1.711 1.00 73.56 81 VAL A N 1
ATOM 635 C CA . VAL A 1 81 ? 12.319 -10.452 0.598 1.00 73.56 81 VAL A CA 1
ATOM 636 C C . VAL A 1 81 ? 11.873 -9.007 0.789 1.00 73.56 81 VAL A C 1
ATOM 638 O O . VAL A 1 81 ? 11.439 -8.630 1.880 1.00 73.56 81 VAL A O 1
ATOM 641 N N . ALA A 1 82 ? 12.037 -8.198 -0.256 1.00 75.00 82 ALA A N 1
ATOM 642 C CA . ALA A 1 82 ? 11.570 -6.822 -0.275 1.00 75.00 82 ALA A CA 1
ATOM 643 C C . ALA A 1 82 ? 10.044 -6.817 -0.449 1.00 75.00 82 ALA A C 1
ATOM 645 O O . ALA A 1 82 ? 9.553 -6.913 -1.568 1.00 75.00 82 ALA A O 1
ATOM 646 N N . ASP A 1 83 ? 9.328 -6.737 0.670 1.00 78.62 83 ASP A N 1
ATOM 647 C CA . ASP A 1 83 ? 7.880 -6.526 0.713 1.00 78.62 83 ASP A CA 1
ATOM 648 C C . ASP A 1 83 ? 7.586 -5.028 0.935 1.00 78.62 83 ASP A C 1
ATOM 650 O O . ASP A 1 83 ? 8.316 -4.341 1.658 1.00 78.62 83 ASP A O 1
ATOM 654 N N . ASN A 1 84 ? 6.522 -4.499 0.335 1.00 83.56 84 ASN A N 1
ATOM 655 C CA . ASN A 1 84 ? 5.982 -3.197 0.724 1.00 83.56 84 ASN A CA 1
ATOM 656 C C . ASN A 1 84 ? 5.129 -3.329 1.998 1.00 83.56 84 ASN A C 1
ATOM 658 O O . ASN A 1 84 ? 4.625 -4.399 2.336 1.00 83.56 84 ASN A O 1
ATOM 662 N N . HIS A 1 85 ? 4.997 -2.227 2.735 1.00 86.94 85 HIS A N 1
ATOM 663 C CA . HIS A 1 85 ? 4.224 -2.154 3.978 1.00 86.94 85 HIS A CA 1
ATOM 664 C C . HIS A 1 85 ? 3.343 -0.906 3.947 1.00 86.94 85 HIS A C 1
ATOM 666 O O . HIS A 1 85 ? 3.453 -0.018 4.795 1.00 86.94 85 HIS A O 1
ATOM 672 N N . ASP A 1 86 ? 2.522 -0.815 2.907 1.00 86.88 86 ASP A N 1
ATOM 673 C CA . ASP A 1 86 ? 1.779 0.399 2.605 1.00 86.88 86 ASP A CA 1
ATOM 674 C C . ASP A 1 86 ? 0.539 0.514 3.497 1.00 86.88 86 ASP A C 1
ATOM 676 O O . ASP A 1 86 ? -0.291 -0.393 3.583 1.00 86.88 86 ASP A O 1
ATOM 680 N N . ILE A 1 87 ? 0.415 1.654 4.179 1.00 89.75 87 ILE A N 1
ATOM 681 C CA . ILE A 1 87 ? -0.764 1.997 4.975 1.00 89.75 87 ILE A CA 1
ATOM 682 C C . ILE A 1 87 ? -1.652 2.903 4.131 1.00 89.75 87 ILE A C 1
ATOM 684 O O . ILE A 1 87 ? -1.358 4.081 3.946 1.00 89.75 87 ILE A O 1
ATOM 688 N N . ILE A 1 88 ? -2.752 2.343 3.634 1.00 87.25 88 ILE A N 1
ATOM 689 C CA . ILE A 1 88 ? -3.713 3.066 2.789 1.00 87.25 88 ILE A CA 1
ATOM 690 C C . ILE A 1 88 ? -4.535 4.055 3.628 1.00 87.25 88 ILE A C 1
ATOM 692 O O . ILE A 1 88 ? -4.852 5.155 3.181 1.00 87.25 88 ILE A O 1
ATOM 696 N N . ARG A 1 89 ? -4.883 3.667 4.862 1.00 89.50 89 ARG A N 1
ATOM 697 C CA . ARG A 1 89 ? -5.708 4.465 5.771 1.00 89.50 89 ARG A CA 1
ATOM 698 C C . ARG A 1 89 ? -5.401 4.132 7.230 1.00 89.50 89 ARG A C 1
ATOM 700 O O . ARG A 1 89 ? -5.222 2.967 7.577 1.00 89.50 89 ARG A O 1
ATOM 707 N N . PHE A 1 90 ? -5.367 5.159 8.075 1.00 92.19 90 PHE A N 1
ATOM 708 C CA . PHE A 1 90 ? -5.202 5.032 9.520 1.00 92.19 90 PHE A CA 1
ATOM 709 C C . PHE A 1 90 ? -6.196 5.953 10.224 1.00 92.19 90 PHE A C 1
ATOM 711 O O . PHE A 1 90 ? -6.059 7.175 10.167 1.00 92.19 90 PHE A O 1
ATOM 718 N N . ASP A 1 91 ? -7.189 5.359 10.880 1.00 91.56 91 ASP A N 1
ATOM 719 C CA . ASP A 1 91 ? -8.173 6.076 11.683 1.00 91.56 91 ASP A CA 1
ATOM 720 C C . ASP A 1 91 ? -8.011 5.715 13.158 1.00 91.56 91 ASP A C 1
ATOM 722 O O . ASP A 1 91 ? -7.725 4.570 13.517 1.00 91.56 91 ASP A O 1
ATOM 726 N N . THR A 1 92 ? -8.238 6.697 14.024 1.00 90.94 92 THR A N 1
ATOM 727 C CA . THR A 1 92 ? -8.193 6.522 15.475 1.00 90.94 92 THR A CA 1
ATOM 728 C C . THR A 1 92 ? -9.469 7.049 16.095 1.00 90.94 92 THR A C 1
ATOM 730 O O . THR A 1 92 ? -9.897 8.156 15.772 1.00 90.94 92 THR A O 1
ATOM 733 N N . TYR A 1 93 ? -10.019 6.290 17.036 1.00 91.06 93 TYR A N 1
ATOM 734 C CA . TYR A 1 93 ? -11.268 6.617 17.713 1.00 91.06 93 TYR A CA 1
ATOM 735 C C . TYR A 1 93 ? -11.073 6.545 19.224 1.00 91.06 93 TYR A C 1
ATOM 737 O O . TYR A 1 93 ? -10.336 5.693 19.724 1.00 91.06 93 TYR A O 1
ATOM 745 N N . SER A 1 94 ? -11.736 7.440 19.954 1.00 88.00 94 SER A N 1
ATOM 746 C CA . SER A 1 94 ? -11.754 7.425 21.422 1.00 88.00 94 SER A CA 1
ATOM 747 C C . SER A 1 94 ? -12.806 6.476 21.994 1.00 88.00 94 SER A C 1
ATOM 749 O O . SER A 1 94 ? -12.707 6.081 23.154 1.00 88.00 94 SER A O 1
ATOM 751 N N . GLU A 1 95 ? -13.809 6.113 21.195 1.00 87.69 95 GLU A N 1
ATOM 752 C CA . GLU A 1 95 ? -14.927 5.262 21.590 1.00 87.69 95 GLU A CA 1
ATOM 753 C C . GLU A 1 95 ? -15.019 4.036 20.683 1.00 87.69 95 GLU A C 1
ATOM 755 O O . GLU A 1 95 ? -14.824 4.121 19.473 1.00 87.69 95 GLU A O 1
ATOM 760 N N . PHE A 1 96 ? -15.350 2.879 21.257 1.00 85.12 96 PHE A N 1
ATOM 761 C CA . PHE A 1 96 ? -15.423 1.631 20.491 1.00 85.12 96 PHE A CA 1
ATOM 762 C C . PHE A 1 96 ? -16.628 1.557 19.548 1.00 85.12 96 PHE A C 1
ATOM 764 O O . PHE A 1 96 ? -16.576 0.819 18.569 1.00 85.12 96 PHE A O 1
ATOM 771 N N . MET A 1 97 ? -17.705 2.280 19.862 1.00 84.31 97 MET A N 1
ATOM 772 C CA . MET A 1 97 ? -18.986 2.249 19.144 1.00 84.31 97 MET A CA 1
ATOM 773 C C . MET A 1 97 ? -19.269 3.572 18.422 1.00 84.31 97 MET A C 1
ATOM 775 O O . MET A 1 97 ? -20.424 3.958 18.253 1.00 84.31 97 MET A O 1
ATOM 779 N N . ASP A 1 98 ? -18.217 4.284 18.017 1.00 87.88 98 ASP A N 1
ATOM 780 C CA . ASP A 1 98 ? -18.355 5.511 17.240 1.00 87.88 98 ASP A CA 1
ATOM 781 C C . ASP A 1 98 ? -19.089 5.219 15.915 1.00 87.88 98 ASP A C 1
ATOM 783 O O . ASP A 1 98 ? -18.747 4.285 15.182 1.00 87.88 98 ASP A O 1
ATOM 787 N N . ALA A 1 99 ? -20.111 6.016 15.593 1.00 85.56 99 ALA A N 1
ATOM 788 C CA . ALA A 1 99 ? -20.902 5.858 14.371 1.00 85.56 99 ALA A CA 1
ATOM 789 C C . ALA A 1 99 ? -20.040 5.937 13.098 1.00 85.56 99 ALA A C 1
ATOM 791 O O . ALA A 1 99 ? -20.362 5.316 12.081 1.00 85.56 99 ALA A O 1
ATOM 792 N N . THR A 1 100 ? -18.921 6.658 13.156 1.00 88.12 100 THR A N 1
ATOM 793 C CA . THR A 1 100 ? -17.964 6.759 12.051 1.00 88.12 100 THR A CA 1
ATOM 794 C C . THR A 1 100 ? -17.228 5.443 11.792 1.00 88.12 100 THR A C 1
ATOM 796 O O . THR A 1 100 ? -16.936 5.150 10.634 1.00 88.12 100 THR A O 1
ATOM 799 N N . ILE A 1 101 ? -17.015 4.596 12.810 1.00 87.38 101 ILE A N 1
ATOM 800 C CA . ILE A 1 101 ? -16.469 3.238 12.631 1.00 87.38 101 ILE A CA 1
ATOM 801 C C . ILE A 1 101 ? -17.438 2.409 11.788 1.00 87.38 101 ILE A C 1
ATOM 803 O O . ILE A 1 101 ? -17.032 1.776 10.815 1.00 87.38 101 ILE A O 1
ATOM 807 N N . GLY A 1 102 ? -18.731 2.459 12.126 1.00 86.00 102 GLY A N 1
ATOM 808 C CA . GLY A 1 102 ? -19.781 1.762 11.383 1.00 86.00 102 GLY A CA 1
ATOM 809 C C . GLY A 1 102 ? -19.902 2.245 9.936 1.00 86.00 102 GLY A C 1
ATOM 810 O O . GLY A 1 102 ? -20.113 1.435 9.036 1.00 86.00 102 GLY A O 1
ATOM 811 N N . ALA A 1 103 ? -19.709 3.544 9.692 1.00 86.94 103 ALA A N 1
ATOM 812 C CA . ALA A 1 103 ? -19.691 4.099 8.342 1.00 86.94 103 ALA A CA 1
ATOM 813 C C . ALA A 1 103 ? -18.510 3.569 7.509 1.00 86.94 103 ALA A C 1
ATOM 815 O O . ALA A 1 103 ? -18.716 3.174 6.364 1.00 86.94 103 ALA A O 1
ATOM 816 N N . VAL A 1 104 ? -17.303 3.497 8.083 1.00 87.88 104 VAL A N 1
ATOM 817 C CA . VAL A 1 104 ? -16.110 2.951 7.404 1.00 87.88 104 VAL A CA 1
ATOM 818 C C . VAL A 1 104 ? -16.244 1.447 7.153 1.00 87.88 104 VAL A C 1
ATOM 820 O O . VAL A 1 104 ? -15.927 0.970 6.061 1.00 87.88 104 VAL A O 1
ATOM 823 N N . ASP A 1 105 ? -16.736 0.691 8.140 1.00 86.75 105 ASP A N 1
ATOM 824 C CA . ASP A 1 105 ? -17.025 -0.739 7.983 1.00 86.75 105 ASP A CA 1
ATOM 825 C C . ASP A 1 105 ? -18.060 -0.963 6.864 1.00 86.75 105 ASP A C 1
ATOM 827 O O . ASP A 1 105 ? -17.837 -1.783 5.975 1.00 86.75 105 ASP A O 1
ATOM 831 N N . SER A 1 106 ? -19.141 -0.178 6.846 1.00 86.56 106 SER A N 1
ATOM 832 C CA . SER A 1 106 ? -20.181 -0.243 5.812 1.00 86.56 106 SER A CA 1
ATOM 833 C C . SER A 1 106 ? -19.653 0.116 4.423 1.00 86.56 106 SER A C 1
ATOM 835 O O . SER A 1 106 ? -19.901 -0.611 3.464 1.00 86.56 106 SER A O 1
ATOM 837 N N . GLU A 1 107 ? -18.871 1.191 4.296 1.00 86.62 107 GLU A N 1
ATOM 838 C CA . GLU A 1 107 ? -18.262 1.584 3.023 1.00 86.62 107 GLU A CA 1
ATOM 839 C C . GLU A 1 107 ? -17.366 0.474 2.458 1.00 86.62 107 GLU A C 1
ATOM 841 O O . GLU A 1 107 ? -17.418 0.179 1.261 1.00 86.62 107 GLU A O 1
ATOM 846 N N . THR A 1 108 ? -16.576 -0.159 3.325 1.00 86.38 108 THR A N 1
ATOM 847 C CA . THR A 1 108 ? -15.687 -1.264 2.951 1.00 86.38 108 THR A CA 1
ATOM 848 C C . THR A 1 108 ? -16.495 -2.463 2.457 1.00 86.38 108 THR A C 1
ATOM 850 O O . THR A 1 108 ? -16.208 -3.007 1.392 1.00 86.38 108 THR A O 1
ATOM 853 N N . VAL A 1 109 ? -17.552 -2.845 3.177 1.00 85.81 109 VAL A N 1
ATOM 854 C CA . VAL A 1 109 ? -18.452 -3.926 2.749 1.00 85.81 109 VAL A CA 1
ATOM 855 C C . VAL A 1 109 ? -19.105 -3.585 1.411 1.00 85.81 109 VAL A C 1
ATOM 857 O O . VAL A 1 109 ? -19.181 -4.437 0.528 1.00 85.81 109 VAL A O 1
ATOM 860 N N . MET A 1 110 ? -19.510 -2.330 1.211 1.00 84.38 110 MET A N 1
ATOM 861 C CA . MET A 1 110 ? -20.078 -1.875 -0.056 1.00 84.38 110 MET A CA 1
ATOM 862 C C . MET A 1 110 ? -19.088 -1.963 -1.221 1.00 84.38 110 MET A C 1
ATOM 864 O O . MET A 1 110 ? -19.535 -2.197 -2.343 1.00 84.38 110 MET A O 1
ATOM 868 N N . ASN A 1 111 ? -17.772 -1.845 -0.989 1.00 86.50 111 ASN A N 1
ATOM 869 C CA . ASN A 1 111 ? -16.781 -2.168 -2.023 1.00 86.50 111 ASN A CA 1
ATOM 870 C C . ASN A 1 111 ? -16.941 -3.628 -2.465 1.00 86.50 111 ASN A C 1
ATOM 872 O O . ASN A 1 111 ? -17.217 -3.890 -3.633 1.00 86.50 111 ASN A O 1
ATOM 876 N N . SER A 1 112 ? -16.872 -4.563 -1.514 1.00 82.00 112 SER A N 1
ATOM 877 C CA . SER A 1 112 ? -16.986 -5.998 -1.793 1.00 82.00 112 SER A CA 1
ATOM 878 C C . SER A 1 112 ? -18.312 -6.364 -2.472 1.00 82.00 112 SER A C 1
ATOM 880 O O . SER A 1 112 ? -18.314 -7.070 -3.477 1.00 82.00 112 SER A O 1
ATOM 882 N N . VAL A 1 113 ? -19.432 -5.822 -1.987 1.00 82.62 113 VAL A N 1
ATOM 883 C CA . VAL A 1 113 ? -20.769 -6.046 -2.562 1.00 82.62 113 VAL A CA 1
ATOM 884 C C . VAL A 1 113 ? -20.859 -5.529 -3.999 1.00 82.62 113 VAL A C 1
ATOM 886 O O . VAL A 1 113 ? -21.471 -6.181 -4.846 1.00 82.62 113 VAL A O 1
ATOM 889 N N . SER A 1 114 ? -20.245 -4.377 -4.293 1.00 83.50 114 SER A N 1
ATOM 890 C CA . SER A 1 114 ? -20.286 -3.787 -5.635 1.00 83.50 114 SER A CA 1
ATOM 891 C C . SER A 1 114 ? -19.573 -4.626 -6.693 1.00 83.50 114 SER A C 1
ATOM 893 O O . SER A 1 114 ? -20.043 -4.678 -7.824 1.00 83.50 114 SER A O 1
ATOM 895 N N . LYS A 1 115 ? -18.546 -5.398 -6.319 1.00 83.12 115 LYS A N 1
ATOM 896 C CA . LYS A 1 115 ? -17.858 -6.316 -7.238 1.00 83.12 115 LYS A CA 1
ATOM 897 C C . LYS A 1 115 ? -18.799 -7.355 -7.848 1.00 83.12 115 LYS A C 1
ATOM 899 O O . LYS A 1 115 ? -18.715 -7.669 -9.036 1.00 83.12 115 LYS A O 1
ATOM 904 N N . ASP A 1 116 ? -19.742 -7.835 -7.044 1.00 82.69 116 ASP A N 1
ATOM 905 C CA . ASP A 1 116 ? -20.746 -8.817 -7.441 1.00 82.69 116 ASP A CA 1
ATOM 906 C C . ASP A 1 116 ? -22.064 -8.160 -7.880 1.00 82.69 116 ASP A C 1
ATOM 908 O O . ASP A 1 116 ? -23.114 -8.808 -7.845 1.00 82.69 116 ASP A O 1
ATOM 912 N N . TYR A 1 117 ? -22.047 -6.889 -8.319 1.00 81.44 117 TYR A N 1
ATOM 913 C CA . TYR A 1 117 ? -23.260 -6.123 -8.648 1.00 81.44 117 TYR A CA 1
ATOM 914 C C . TYR A 1 117 ? -24.233 -6.876 -9.560 1.00 81.44 117 TYR A C 1
ATOM 916 O O . TYR A 1 117 ? -25.442 -6.746 -9.401 1.00 81.44 117 TYR A O 1
ATOM 924 N N . LYS A 1 118 ? -23.730 -7.701 -10.488 1.00 83.50 118 LYS A N 1
ATOM 925 C CA . LYS A 1 118 ? -24.554 -8.506 -11.403 1.00 83.50 118 LYS A CA 1
ATOM 926 C C . LYS A 1 118 ? -25.528 -9.418 -10.660 1.00 83.50 118 LYS A C 1
ATOM 928 O O . LYS A 1 118 ? -26.677 -9.525 -11.063 1.00 83.50 118 LYS A O 1
ATOM 933 N N . ASN A 1 119 ? -25.089 -10.016 -9.554 1.00 84.56 119 ASN A N 1
ATOM 934 C CA . ASN A 1 119 ? -25.927 -10.876 -8.720 1.00 84.56 119 ASN A CA 1
ATOM 935 C C . ASN A 1 119 ? -26.999 -10.068 -7.971 1.00 84.56 119 ASN A C 1
ATOM 937 O O . ASN A 1 119 ? -28.048 -10.601 -7.616 1.00 84.56 119 ASN A O 1
ATOM 941 N N . TRP A 1 120 ? -26.737 -8.781 -7.732 1.00 80.44 120 TRP A N 1
ATOM 942 C CA . TRP A 1 120 ? -27.645 -7.874 -7.036 1.00 80.44 120 TRP A CA 1
ATOM 943 C C . TRP A 1 120 ? -28.666 -7.209 -7.957 1.00 80.44 120 TRP A C 1
ATOM 945 O O . TRP A 1 120 ? -29.762 -6.910 -7.492 1.00 80.44 120 TRP A O 1
ATOM 955 N N . LEU A 1 121 ? -28.349 -7.028 -9.243 1.00 81.50 121 LEU A N 1
ATOM 956 C CA . LEU A 1 121 ? -29.265 -6.450 -10.234 1.00 81.50 121 LEU A CA 1
ATOM 957 C C . LEU A 1 121 ? -30.556 -7.263 -10.393 1.00 81.50 121 LEU A C 1
ATOM 959 O O . LEU A 1 121 ? -31.628 -6.679 -10.517 1.00 81.50 121 LEU A O 1
ATOM 963 N N . ASP A 1 122 ? -30.449 -8.592 -10.341 1.00 81.31 122 ASP A N 1
ATOM 964 C CA . ASP A 1 122 ? -31.585 -9.510 -10.492 1.00 81.31 122 ASP A CA 1
ATOM 965 C C . ASP A 1 122 ? -32.142 -9.995 -9.139 1.00 81.31 122 ASP A C 1
ATOM 967 O O . ASP A 1 122 ? -33.047 -10.834 -9.086 1.00 81.31 122 ASP A O 1
ATOM 971 N N . SER A 1 123 ? -31.598 -9.499 -8.022 1.00 81.19 123 SER A N 1
ATOM 972 C CA . SER A 1 123 ? -31.984 -9.958 -6.690 1.00 81.19 123 SER A CA 1
ATOM 973 C C . SER A 1 123 ? -33.351 -9.392 -6.293 1.00 81.19 123 SER A C 1
ATOM 975 O O . SER A 1 123 ? -33.510 -8.172 -6.221 1.00 81.19 123 SER A O 1
ATOM 977 N N . PRO A 1 124 ? -34.327 -10.237 -5.909 1.00 79.25 124 PRO A N 1
ATOM 978 C CA . PRO A 1 124 ? -35.643 -9.770 -5.464 1.00 79.25 124 PRO A CA 1
ATOM 979 C C . PRO A 1 124 ? -35.586 -8.955 -4.160 1.00 79.25 124 PRO A C 1
ATOM 981 O O . PRO A 1 124 ? -36.561 -8.301 -3.800 1.00 79.25 124 PRO A O 1
ATOM 984 N N . ASN A 1 125 ? -34.449 -8.982 -3.457 1.00 81.00 125 ASN A N 1
ATOM 985 C CA . ASN A 1 125 ? -34.232 -8.274 -2.198 1.00 81.00 125 ASN A CA 1
ATOM 986 C C . ASN A 1 125 ? -33.589 -6.884 -2.383 1.00 81.00 125 ASN A C 1
ATOM 988 O O . ASN A 1 125 ? -33.405 -6.173 -1.396 1.00 81.00 125 ASN A O 1
ATOM 992 N N . CYS A 1 126 ? -33.230 -6.492 -3.611 1.00 82.00 126 CYS A N 1
ATOM 993 C CA . CYS A 1 126 ? -32.597 -5.208 -3.919 1.00 82.00 126 CYS A CA 1
ATOM 994 C C . CYS A 1 126 ? -33.522 -4.389 -4.831 1.00 82.00 126 CYS A C 1
ATOM 996 O O . CYS A 1 126 ? -33.671 -4.673 -6.014 1.00 82.00 126 CYS A O 1
ATOM 998 N N . GLY A 1 127 ? -34.187 -3.377 -4.266 1.00 85.62 127 GLY A N 1
ATOM 999 C CA . GLY A 1 127 ? -35.003 -2.439 -5.043 1.00 85.62 127 GLY A CA 1
ATOM 1000 C C . GLY A 1 127 ? -34.159 -1.464 -5.875 1.00 85.62 127 GLY A C 1
ATOM 1001 O O . GLY A 1 127 ? -32.931 -1.453 -5.795 1.00 85.62 127 GLY A O 1
ATOM 1002 N N . THR A 1 128 ? -34.819 -0.575 -6.622 1.00 86.69 128 THR A N 1
ATOM 1003 C CA . THR A 1 128 ? -34.162 0.406 -7.509 1.00 86.69 128 THR A CA 1
ATOM 1004 C C . THR A 1 128 ? -33.108 1.261 -6.799 1.00 86.69 128 THR A C 1
ATOM 1006 O O . THR A 1 128 ? -32.023 1.460 -7.336 1.00 86.69 128 THR A O 1
ATOM 1009 N N . ASP A 1 129 ? -33.384 1.720 -5.576 1.00 86.75 129 ASP A N 1
ATOM 1010 C CA . ASP A 1 129 ? -32.445 2.555 -4.814 1.00 86.75 129 ASP A CA 1
ATOM 1011 C C . ASP A 1 129 ? -31.176 1.786 -4.416 1.00 86.75 129 ASP A C 1
ATOM 1013 O O . ASP A 1 129 ? -30.069 2.319 -4.484 1.00 86.75 129 ASP A O 1
ATOM 1017 N N . CYS A 1 130 ? -31.328 0.506 -4.064 1.00 86.56 130 CYS A N 1
ATOM 1018 C CA . CYS A 1 130 ? -30.215 -0.396 -3.774 1.00 86.56 130 CYS A CA 1
ATOM 1019 C C . CYS A 1 130 ? -29.352 -0.615 -5.028 1.00 86.56 130 CYS A C 1
ATOM 1021 O O . CYS A 1 130 ? -28.129 -0.490 -4.962 1.00 86.56 130 CYS A O 1
ATOM 1023 N N . ILE A 1 131 ? -29.980 -0.833 -6.188 1.00 87.19 131 ILE A N 1
ATOM 1024 C CA . ILE A 1 131 ? -29.282 -0.973 -7.475 1.00 87.19 131 ILE A CA 1
ATOM 1025 C C . ILE A 1 131 ? -28.485 0.293 -7.810 1.00 87.19 131 ILE A C 1
ATOM 1027 O O . ILE A 1 131 ? -27.313 0.203 -8.175 1.00 87.19 131 ILE A O 1
ATOM 1031 N N . ILE A 1 132 ? -29.092 1.475 -7.663 1.00 89.38 132 ILE A N 1
ATOM 1032 C CA . ILE A 1 132 ? -28.415 2.752 -7.923 1.00 89.38 132 ILE A CA 1
ATOM 1033 C C . ILE A 1 132 ? -27.197 2.907 -7.008 1.00 89.38 132 ILE A C 1
ATOM 1035 O O . ILE A 1 132 ? -26.122 3.251 -7.496 1.00 89.38 132 ILE A O 1
ATOM 1039 N N . ALA A 1 133 ? -27.337 2.617 -5.712 1.00 87.44 133 ALA A N 1
ATOM 1040 C CA . ALA A 1 133 ? -26.236 2.716 -4.756 1.00 87.44 133 ALA A CA 1
ATOM 1041 C C . ALA A 1 133 ? -25.076 1.766 -5.103 1.00 87.44 133 ALA A C 1
ATOM 1043 O O . ALA A 1 133 ? -23.915 2.175 -5.085 1.00 87.44 133 ALA A O 1
ATOM 1044 N N . ILE A 1 134 ? -25.383 0.520 -5.476 1.00 88.12 134 ILE A N 1
ATOM 1045 C CA . ILE A 1 134 ? -24.384 -0.472 -5.895 1.00 88.12 134 ILE A CA 1
ATOM 1046 C C . ILE A 1 134 ? -23.658 -0.012 -7.166 1.00 88.12 134 ILE A C 1
ATOM 1048 O O . ILE A 1 134 ? -22.431 -0.047 -7.212 1.00 88.12 134 ILE A O 1
ATOM 1052 N N . LEU A 1 135 ? -24.386 0.469 -8.178 1.00 88.75 135 LEU A N 1
ATOM 1053 C CA . LEU A 1 135 ? -23.794 0.944 -9.434 1.00 88.75 135 LEU A CA 1
ATOM 1054 C C . LEU A 1 135 ? -22.950 2.210 -9.248 1.00 88.75 135 LEU A C 1
ATOM 1056 O O . LEU A 1 135 ? -21.887 2.339 -9.851 1.00 88.75 135 LEU A O 1
ATOM 1060 N N . GLN A 1 136 ? -23.397 3.144 -8.406 1.00 90.56 136 GLN A N 1
ATOM 1061 C CA . GLN A 1 136 ? -22.606 4.322 -8.043 1.00 90.56 136 GLN A CA 1
ATOM 1062 C C . GLN A 1 136 ? -21.299 3.918 -7.360 1.00 90.56 136 GLN A C 1
ATOM 1064 O O . GLN A 1 136 ? -20.245 4.486 -7.659 1.00 90.56 136 GLN A O 1
ATOM 1069 N N . LYS A 1 137 ? -21.358 2.922 -6.470 1.00 90.69 137 LYS A N 1
ATOM 1070 C CA . LYS A 1 137 ? -20.175 2.409 -5.785 1.00 90.69 137 LYS A CA 1
ATOM 1071 C C . LYS A 1 137 ? -19.225 1.698 -6.744 1.00 90.69 137 LYS A C 1
ATOM 1073 O O . LYS A 1 137 ? -18.034 1.987 -6.714 1.00 90.69 137 LYS A O 1
ATOM 1078 N N . GLU A 1 138 ? -19.747 0.877 -7.650 1.00 90.25 138 GLU A N 1
ATOM 1079 C CA . GLU A 1 138 ? -18.952 0.229 -8.697 1.00 90.25 138 GLU A CA 1
ATOM 1080 C C . GLU A 1 138 ? -18.273 1.257 -9.611 1.00 90.25 138 GLU A C 1
ATOM 1082 O O . GLU A 1 138 ? -17.090 1.136 -9.905 1.00 90.25 138 GLU A O 1
ATOM 1087 N N . LEU A 1 139 ? -18.968 2.331 -10.001 1.00 90.62 139 LEU A N 1
ATOM 1088 C CA . LEU A 1 139 ? -18.366 3.406 -10.794 1.00 90.62 139 LEU A CA 1
ATOM 1089 C C . LEU A 1 139 ? -17.236 4.118 -10.033 1.00 90.62 139 LEU A C 1
ATOM 1091 O O . LEU A 1 139 ? -16.206 4.459 -10.618 1.00 90.62 139 LEU A O 1
ATOM 1095 N N . SER A 1 140 ? -17.415 4.334 -8.727 1.00 90.50 140 SER A N 1
ATOM 1096 C CA . SER A 1 140 ? -16.371 4.886 -7.860 1.00 90.50 140 SER A CA 1
ATOM 1097 C C . SER A 1 140 ? -15.166 3.950 -7.760 1.00 90.50 140 SER A C 1
ATOM 1099 O O . SER A 1 140 ? -14.029 4.411 -7.824 1.00 90.50 140 SER A O 1
ATOM 1101 N N . ASN A 1 141 ? -15.396 2.646 -7.633 1.00 90.25 141 ASN A N 1
ATOM 1102 C CA . ASN A 1 141 ? -14.336 1.644 -7.543 1.00 90.25 141 ASN A CA 1
ATOM 1103 C C . ASN A 1 141 ? -13.598 1.489 -8.875 1.00 90.25 141 ASN A C 1
ATOM 1105 O O . ASN A 1 141 ? -12.370 1.469 -8.903 1.00 90.25 141 ASN A O 1
ATOM 1109 N N . PHE A 1 142 ? -14.328 1.501 -9.989 1.00 90.56 142 PHE A N 1
ATOM 1110 C CA . PHE A 1 142 ? -13.762 1.521 -11.333 1.00 90.56 142 PHE A CA 1
ATOM 1111 C C . PHE A 1 142 ? -12.861 2.737 -11.557 1.00 90.56 142 PHE A C 1
ATOM 1113 O O . PHE A 1 142 ? -11.797 2.618 -12.162 1.00 90.56 142 PHE A O 1
ATOM 1120 N N . ARG A 1 143 ? -13.252 3.913 -11.052 1.00 91.12 143 ARG A N 1
ATOM 1121 C CA . ARG A 1 143 ? -12.402 5.106 -11.108 1.00 91.12 143 ARG A CA 1
ATOM 1122 C C . ARG A 1 143 ? -11.065 4.878 -10.397 1.00 91.12 143 ARG A C 1
ATOM 1124 O O . ARG A 1 143 ? -10.036 5.240 -10.959 1.00 91.12 143 ARG A O 1
ATOM 1131 N N . ILE A 1 144 ? -11.081 4.282 -9.206 1.00 89.12 144 ILE A N 1
ATOM 1132 C CA . ILE A 1 144 ? -9.861 3.973 -8.444 1.00 89.12 144 ILE A CA 1
ATOM 1133 C C . ILE A 1 144 ? -8.983 2.978 -9.219 1.00 89.12 144 ILE A C 1
ATOM 1135 O O . ILE A 1 144 ? -7.786 3.215 -9.372 1.00 89.12 144 ILE A O 1
ATOM 1139 N N . ASP A 1 145 ? -9.566 1.908 -9.772 1.00 88.06 145 ASP A N 1
ATOM 1140 C CA . ASP A 1 145 ? -8.827 0.941 -10.603 1.00 88.06 145 ASP A CA 1
ATOM 1141 C C . ASP A 1 145 ? -8.200 1.615 -11.836 1.00 88.06 145 ASP A C 1
ATOM 1143 O O . ASP A 1 145 ? -7.027 1.407 -12.151 1.00 88.06 145 ASP A O 1
ATOM 1147 N N . ALA A 1 146 ? -8.945 2.493 -12.512 1.00 89.94 146 ALA A N 1
ATOM 1148 C CA . ALA A 1 146 ? -8.434 3.249 -13.648 1.00 89.94 146 ALA A CA 1
ATOM 1149 C C . ALA A 1 146 ? -7.259 4.160 -13.250 1.00 89.94 146 ALA A C 1
ATOM 1151 O O . ALA A 1 146 ? -6.236 4.162 -13.935 1.00 89.94 146 ALA A O 1
ATOM 1152 N N . GLU A 1 147 ? -7.371 4.903 -12.144 1.00 89.06 147 GLU A N 1
ATOM 1153 C CA . GLU A 1 147 ? -6.296 5.755 -11.613 1.00 89.06 147 GLU A CA 1
ATOM 1154 C C . GLU A 1 147 ? -5.027 4.940 -11.295 1.00 89.06 147 GLU A C 1
ATOM 1156 O O . GLU A 1 147 ? -3.921 5.352 -11.668 1.00 89.06 147 GLU A O 1
ATOM 1161 N N . HIS A 1 148 ? -5.177 3.752 -10.700 1.00 88.38 148 HIS A N 1
ATOM 1162 C CA . HIS A 1 148 ? -4.060 2.843 -10.433 1.00 88.38 148 HIS A CA 1
ATOM 1163 C C . HIS A 1 148 ? -3.381 2.386 -11.730 1.00 88.38 148 HIS A C 1
ATOM 1165 O O . HIS A 1 148 ? -2.165 2.515 -11.881 1.00 88.38 148 HIS A O 1
ATOM 1171 N N . ARG A 1 149 ? -4.158 1.933 -12.722 1.00 87.38 149 ARG A N 1
ATOM 1172 C CA . ARG A 1 149 ? -3.624 1.511 -14.030 1.00 87.38 149 ARG A CA 1
ATOM 1173 C C . ARG A 1 149 ? -2.927 2.647 -14.769 1.00 87.38 149 ARG A C 1
ATOM 1175 O O . ARG A 1 149 ? -1.890 2.426 -15.388 1.00 87.38 149 ARG A O 1
ATOM 1182 N N . PHE A 1 150 ? -3.466 3.865 -14.727 1.00 90.94 150 PHE A N 1
ATOM 1183 C CA . PHE A 1 150 ? -2.816 5.022 -15.346 1.00 90.94 150 PHE A CA 1
ATOM 1184 C C . PHE A 1 150 ? -1.487 5.360 -14.674 1.00 90.94 150 PHE A C 1
ATOM 1186 O O . PHE A 1 150 ? -0.521 5.683 -15.368 1.00 90.94 150 PHE A O 1
ATOM 1193 N N . THR A 1 151 ? -1.423 5.251 -13.349 1.00 88.94 151 THR A N 1
ATOM 1194 C CA . THR A 1 151 ? -0.186 5.458 -12.588 1.00 88.94 151 THR A CA 1
ATOM 1195 C C . THR A 1 151 ? 0.853 4.399 -12.944 1.00 88.94 151 THR A C 1
ATOM 1197 O O . THR A 1 151 ? 1.971 4.743 -13.322 1.00 88.94 151 THR A O 1
ATOM 1200 N N . GLU A 1 152 ? 0.464 3.126 -12.970 1.00 88.19 152 GLU A N 1
ATOM 1201 C CA . GLU A 1 152 ? 1.340 2.023 -13.375 1.00 88.19 152 GLU A CA 1
ATOM 1202 C C . GLU A 1 152 ? 1.857 2.195 -14.817 1.00 88.19 152 GLU A C 1
ATOM 1204 O O . GLU A 1 152 ? 3.043 2.008 -15.100 1.00 88.19 152 GLU A O 1
ATOM 1209 N N . LEU A 1 153 ? 0.987 2.593 -15.753 1.00 89.56 153 LEU A N 1
ATOM 1210 C CA . LEU A 1 153 ? 1.373 2.879 -17.137 1.00 89.56 153 LEU A CA 1
ATOM 1211 C C . LEU A 1 153 ? 2.356 4.045 -17.224 1.00 89.56 153 LEU A C 1
ATOM 1213 O O . LEU A 1 153 ? 3.316 3.975 -17.999 1.00 89.56 153 LEU A O 1
ATOM 1217 N N . LYS A 1 154 ? 2.139 5.102 -16.438 1.00 93.56 154 LYS A N 1
ATOM 1218 C CA . LYS A 1 154 ? 3.055 6.239 -16.350 1.00 93.56 154 LYS A CA 1
ATOM 1219 C C . LYS A 1 154 ? 4.428 5.781 -15.860 1.00 93.56 154 LYS A C 1
ATOM 1221 O O . LYS A 1 154 ? 5.414 6.041 -16.543 1.00 93.56 154 LYS A O 1
ATOM 1226 N N . GLU A 1 155 ? 4.499 5.037 -14.761 1.00 89.06 155 GLU A N 1
ATOM 1227 C CA . GLU A 1 155 ? 5.763 4.537 -14.206 1.00 89.06 155 GLU A CA 1
ATOM 1228 C C . GLU A 1 155 ? 6.489 3.590 -15.165 1.00 89.06 155 GLU A C 1
ATOM 1230 O O . GLU A 1 155 ? 7.694 3.718 -15.394 1.00 89.06 155 GLU A O 1
ATOM 1235 N N . LYS A 1 156 ? 5.768 2.651 -15.789 1.00 91.62 156 LYS A N 1
ATOM 1236 C CA . LYS A 1 156 ? 6.333 1.758 -16.813 1.00 91.62 156 LYS A CA 1
ATOM 1237 C C . LYS A 1 156 ? 6.866 2.542 -18.008 1.00 91.62 156 LYS A C 1
ATOM 1239 O O . LYS A 1 156 ? 7.933 2.202 -18.529 1.00 91.62 156 LYS A O 1
ATOM 1244 N N . THR A 1 157 ? 6.161 3.591 -18.426 1.00 93.50 157 THR A N 1
ATOM 1245 C CA . THR A 1 157 ? 6.592 4.476 -19.514 1.00 93.50 157 THR A CA 1
ATOM 1246 C C . THR A 1 157 ? 7.843 5.249 -19.118 1.00 93.50 157 THR A C 1
ATOM 1248 O O . THR A 1 157 ? 8.823 5.209 -19.855 1.00 93.50 157 THR A O 1
ATOM 1251 N N . GLU A 1 158 ? 7.870 5.880 -17.945 1.00 93.94 158 GLU A N 1
ATOM 1252 C CA . GLU A 1 158 ? 9.033 6.616 -17.434 1.00 93.94 158 GLU A CA 1
ATOM 1253 C C . GLU A 1 158 ? 10.263 5.710 -17.299 1.00 93.94 158 GLU A C 1
ATOM 1255 O O . GLU A 1 158 ? 11.344 6.051 -17.784 1.00 93.94 158 GLU A O 1
ATOM 1260 N N . ASN A 1 159 ? 10.091 4.508 -16.746 1.00 94.75 159 ASN A N 1
ATOM 1261 C CA . ASN A 1 159 ? 11.153 3.510 -16.636 1.00 94.75 159 ASN A CA 1
ATOM 1262 C C . ASN A 1 159 ? 11.660 3.044 -18.007 1.00 94.75 159 ASN A C 1
ATOM 1264 O O . ASN A 1 159 ? 12.866 2.885 -18.207 1.00 94.75 159 ASN A O 1
ATOM 1268 N N . THR A 1 160 ? 10.760 2.826 -18.968 1.00 94.31 160 THR A N 1
ATOM 1269 C CA . THR A 1 160 ? 11.129 2.416 -20.332 1.00 94.31 160 THR A CA 1
ATOM 1270 C C . THR A 1 160 ? 11.848 3.541 -21.065 1.00 94.31 160 THR A C 1
ATOM 1272 O O . THR A 1 160 ? 12.906 3.307 -21.641 1.00 94.31 160 THR A O 1
ATOM 1275 N N . VAL A 1 161 ? 11.345 4.773 -20.982 1.00 95.12 161 VAL A N 1
ATOM 1276 C CA . VAL A 1 161 ? 11.994 5.968 -21.539 1.00 95.12 161 VAL A CA 1
ATOM 1277 C C . VAL A 1 161 ? 13.374 6.168 -20.915 1.00 95.12 161 VAL A C 1
ATOM 1279 O O . VAL A 1 161 ? 14.337 6.423 -21.634 1.00 95.12 161 VAL A O 1
ATOM 1282 N N . GLY A 1 162 ? 13.506 5.997 -19.598 1.00 95.69 162 GLY A N 1
ATOM 1283 C CA . GLY A 1 162 ? 14.792 6.052 -18.904 1.00 95.69 162 GLY A CA 1
ATOM 1284 C C . GLY A 1 162 ? 15.782 5.004 -19.421 1.00 95.69 162 GLY A C 1
ATOM 1285 O O . GLY A 1 162 ? 16.934 5.331 -19.718 1.00 95.69 162 GLY A O 1
ATOM 1286 N N . LYS A 1 163 ? 15.332 3.756 -19.605 1.00 96.00 163 LYS A N 1
ATOM 1287 C CA . LYS A 1 163 ? 16.145 2.683 -20.204 1.00 96.00 163 LYS A CA 1
ATOM 1288 C C . LYS A 1 163 ? 16.541 2.997 -21.648 1.00 96.00 163 LYS A C 1
ATOM 1290 O O . LYS A 1 163 ? 17.703 2.805 -21.994 1.00 96.00 163 LYS A O 1
ATOM 1295 N N . LEU A 1 164 ? 15.619 3.508 -22.465 1.00 94.56 164 LEU A N 1
ATOM 1296 C CA . LEU A 1 164 ? 15.882 3.878 -23.859 1.00 94.56 164 LEU A CA 1
ATOM 1297 C C . LEU A 1 164 ? 16.901 5.014 -23.963 1.00 94.56 164 LEU A C 1
ATOM 1299 O O . LEU A 1 164 ? 17.855 4.885 -24.719 1.00 94.56 164 LEU A O 1
ATOM 1303 N N . LYS A 1 165 ? 16.781 6.068 -23.146 1.00 94.88 165 LYS A N 1
ATOM 1304 C CA . LYS A 1 165 ? 17.779 7.153 -23.085 1.00 94.88 165 LYS A CA 1
ATOM 1305 C C . LYS A 1 165 ? 19.168 6.640 -22.712 1.00 94.88 165 LYS A C 1
ATOM 1307 O O . LYS A 1 165 ? 20.171 7.074 -23.273 1.00 94.88 165 LYS A O 1
ATOM 1312 N N . LYS A 1 166 ? 19.243 5.697 -21.767 1.00 95.56 166 LYS A N 1
ATOM 1313 C CA . LYS A 1 166 ? 20.514 5.066 -21.397 1.00 95.56 166 LYS A CA 1
ATOM 1314 C C . LYS A 1 166 ? 21.105 4.271 -22.566 1.00 95.56 166 LYS A C 1
ATOM 1316 O O . LYS A 1 166 ? 22.293 4.397 -22.842 1.00 95.56 166 LYS A O 1
ATOM 1321 N N . GLN A 1 167 ? 20.281 3.495 -23.269 1.00 94.38 167 GLN A N 1
ATOM 1322 C CA . GLN A 1 167 ? 20.705 2.741 -24.452 1.00 94.38 167 GLN A CA 1
ATOM 1323 C C . GLN A 1 167 ? 21.137 3.653 -25.604 1.00 94.38 167 GLN A C 1
ATOM 1325 O O . GLN A 1 167 ? 22.140 3.370 -26.250 1.00 94.38 167 GLN A O 1
ATOM 1330 N N . GLU A 1 168 ? 20.421 4.750 -25.844 1.00 94.25 168 GLU A N 1
ATOM 1331 C CA . GLU A 1 168 ? 20.784 5.774 -26.825 1.00 94.25 168 GLU A CA 1
ATOM 1332 C C . GLU A 1 168 ? 22.166 6.355 -26.510 1.00 94.25 168 GLU A C 1
ATOM 1334 O O . GLU A 1 168 ? 23.055 6.306 -27.356 1.00 94.25 168 GLU A O 1
ATOM 1339 N N . SER A 1 169 ? 22.399 6.783 -25.266 1.00 94.25 169 SER A N 1
ATOM 1340 C CA . SER A 1 169 ? 23.699 7.308 -24.826 1.00 94.25 169 SER A CA 1
ATOM 1341 C C . SER A 1 169 ? 24.841 6.293 -24.996 1.00 94.25 169 SER A C 1
ATOM 1343 O O . SER A 1 169 ? 25.930 6.633 -25.472 1.00 94.25 169 SER A O 1
ATOM 1345 N N . GLU A 1 170 ? 24.602 5.026 -24.646 1.00 95.62 170 GLU A N 1
ATOM 1346 C CA . GLU A 1 170 ? 25.581 3.953 -24.834 1.00 95.62 170 GLU A CA 1
ATOM 1347 C C . GLU A 1 170 ? 25.852 3.669 -26.317 1.00 95.62 170 GLU A C 1
ATOM 1349 O O . GLU A 1 170 ? 27.009 3.472 -26.699 1.00 95.62 170 GLU A O 1
ATOM 1354 N N . ASN A 1 171 ? 24.818 3.675 -27.159 1.00 92.75 171 ASN A N 1
ATOM 1355 C CA . ASN A 1 171 ? 24.942 3.474 -28.600 1.00 92.75 171 ASN A CA 1
ATOM 1356 C C . ASN A 1 171 ? 25.684 4.630 -29.266 1.00 92.75 171 ASN A C 1
ATOM 1358 O O . ASN A 1 171 ? 26.595 4.379 -30.049 1.00 92.75 171 ASN A O 1
ATOM 1362 N N . GLU A 1 172 ? 25.379 5.878 -28.916 1.00 94.06 172 GLU A N 1
ATOM 1363 C CA . GLU A 1 172 ? 26.132 7.033 -29.402 1.00 94.06 172 GLU A CA 1
ATOM 1364 C C . GLU A 1 172 ? 27.617 6.940 -29.042 1.00 94.06 172 GLU A C 1
ATOM 1366 O O . GLU A 1 172 ? 28.482 7.248 -29.863 1.00 94.06 172 GLU A O 1
ATOM 1371 N N . ARG A 1 173 ? 27.941 6.495 -27.819 1.00 93.81 173 ARG A N 1
ATOM 1372 C CA . ARG A 1 173 ? 29.336 6.270 -27.417 1.00 93.81 173 ARG A CA 1
ATOM 1373 C C . ARG A 1 173 ? 30.001 5.219 -28.307 1.00 93.81 173 ARG A C 1
ATOM 1375 O O . ARG A 1 173 ? 31.100 5.465 -28.795 1.00 93.81 173 ARG A O 1
ATOM 1382 N N . ARG A 1 174 ? 29.332 4.090 -28.556 1.00 92.94 174 ARG A N 1
ATOM 1383 C CA . ARG A 1 174 ? 29.844 3.029 -29.442 1.00 92.94 174 ARG A CA 1
ATOM 1384 C C . ARG A 1 174 ? 30.023 3.513 -30.879 1.00 92.94 174 ARG A C 1
ATOM 1386 O O . ARG A 1 174 ? 31.024 3.178 -31.499 1.00 92.94 174 ARG A O 1
ATOM 1393 N N . VAL A 1 175 ? 29.098 4.317 -31.403 1.00 93.06 175 VAL A N 1
ATOM 1394 C CA . VAL A 1 175 ? 29.214 4.904 -32.748 1.00 93.06 175 VAL A CA 1
ATOM 1395 C C . VAL A 1 175 ? 30.439 5.812 -32.830 1.00 93.06 175 VAL A C 1
ATOM 1397 O O . VAL A 1 175 ? 31.246 5.633 -33.735 1.00 93.06 175 VAL A O 1
ATOM 1400 N N . ARG A 1 176 ? 30.654 6.702 -31.851 1.00 92.12 176 ARG A N 1
ATOM 1401 C CA . ARG A 1 176 ? 31.858 7.556 -31.797 1.00 92.12 176 ARG A CA 1
ATOM 1402 C C . ARG A 1 176 ? 33.156 6.744 -31.736 1.00 92.12 176 ARG A C 1
ATOM 1404 O O . ARG A 1 176 ? 34.151 7.106 -32.364 1.00 92.12 176 ARG A O 1
ATOM 1411 N N . GLU A 1 177 ? 33.155 5.636 -30.998 1.00 93.44 177 GLU A N 1
ATOM 1412 C CA . GLU A 1 177 ? 34.297 4.716 -30.928 1.00 93.44 177 GLU A CA 1
ATOM 1413 C C . GLU A 1 177 ? 34.569 4.044 -32.277 1.00 93.44 177 GLU A C 1
ATOM 1415 O O . GLU A 1 177 ? 35.713 4.035 -32.731 1.00 93.44 177 GLU A O 1
ATOM 1420 N N . ILE A 1 178 ? 33.528 3.550 -32.948 1.00 91.69 178 ILE A N 1
ATOM 1421 C CA . ILE A 1 178 ? 33.634 2.945 -34.281 1.00 91.69 178 ILE A CA 1
ATOM 1422 C C . ILE A 1 178 ? 34.106 3.979 -35.307 1.00 91.69 178 ILE A C 1
ATOM 1424 O O . ILE A 1 178 ? 35.020 3.687 -36.070 1.00 91.69 178 ILE A O 1
ATOM 1428 N N . GLU A 1 179 ? 33.557 5.195 -35.316 1.00 88.88 179 GLU A N 1
ATOM 1429 C CA . GLU A 1 179 ? 34.005 6.272 -36.211 1.00 88.88 179 GLU A CA 1
ATOM 1430 C C . GLU A 1 179 ? 35.494 6.580 -36.028 1.00 88.88 179 GLU A C 1
ATOM 1432 O O . GLU A 1 179 ? 36.220 6.759 -37.006 1.00 88.88 179 GLU A O 1
ATOM 1437 N N . THR A 1 180 ? 35.964 6.595 -34.780 1.00 92.56 180 THR A N 1
ATOM 1438 C CA . THR A 1 180 ? 37.378 6.813 -34.454 1.00 92.56 180 THR A CA 1
ATOM 1439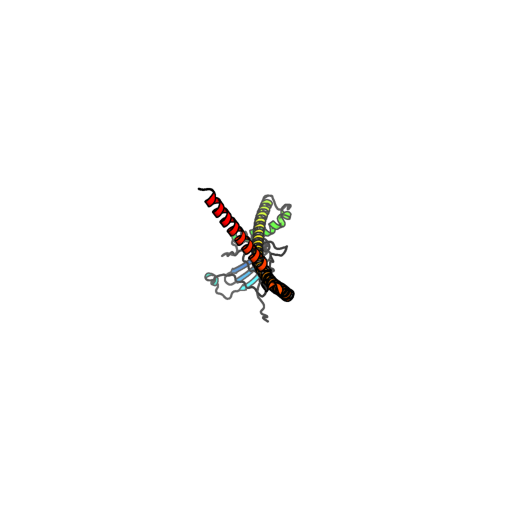 C C . THR A 1 180 ? 38.244 5.658 -34.952 1.00 92.56 180 THR A C 1
ATOM 1441 O O . THR A 1 180 ? 39.274 5.882 -35.586 1.00 92.56 180 THR A O 1
ATOM 1444 N N . GLN A 1 181 ? 37.813 4.415 -34.726 1.00 90.69 181 GLN A N 1
ATOM 1445 C CA . GLN A 1 181 ? 38.513 3.227 -35.216 1.00 90.69 181 GLN A CA 1
ATOM 1446 C C . GLN A 1 181 ? 38.570 3.180 -36.747 1.00 90.69 181 GLN A C 1
ATOM 1448 O O . GLN A 1 181 ? 39.625 2.884 -37.303 1.00 90.69 181 GLN A O 1
ATOM 1453 N N . VAL A 1 182 ? 37.474 3.515 -37.433 1.00 91.12 182 VAL A N 1
ATOM 1454 C CA . VAL A 1 182 ? 37.407 3.569 -38.899 1.00 91.12 182 VAL A CA 1
ATOM 1455 C C . VAL A 1 182 ? 38.319 4.665 -39.442 1.00 91.12 182 VAL A C 1
ATOM 1457 O O . VAL A 1 182 ? 39.078 4.396 -40.368 1.00 91.12 182 VAL A O 1
ATOM 1460 N N . ARG A 1 183 ? 38.310 5.872 -38.858 1.00 89.25 183 ARG A N 1
ATOM 1461 C CA . ARG A 1 183 ? 39.233 6.954 -39.250 1.00 89.25 183 ARG A CA 1
ATOM 1462 C C . ARG A 1 183 ? 40.691 6.530 -39.098 1.00 89.25 183 ARG A C 1
ATOM 1464 O O . ARG A 1 183 ? 41.438 6.608 -40.064 1.00 89.25 183 ARG A O 1
ATOM 1471 N N . ASN A 1 184 ? 41.060 5.982 -37.941 1.00 88.62 184 ASN A N 1
ATOM 1472 C CA . ASN A 1 184 ? 42.420 5.497 -37.696 1.00 88.62 184 ASN A CA 1
ATOM 1473 C C . ASN A 1 184 ? 42.811 4.352 -38.653 1.00 88.62 184 ASN A C 1
ATOM 1475 O O . ASN A 1 184 ? 43.954 4.274 -39.108 1.00 88.62 184 ASN A O 1
ATOM 1479 N N . GLY A 1 185 ? 41.871 3.462 -38.984 1.00 88.50 185 GLY A N 1
ATOM 1480 C CA . GLY A 1 185 ? 42.067 2.386 -39.959 1.00 88.50 185 GLY A CA 1
ATOM 1481 C C . GLY A 1 185 ? 42.268 2.897 -41.390 1.00 88.50 185 GLY A C 1
ATOM 1482 O O . GLY A 1 185 ? 43.139 2.405 -42.105 1.00 88.50 185 GLY A O 1
ATOM 1483 N N . ILE A 1 186 ? 41.507 3.915 -41.800 1.00 86.75 186 ILE A N 1
ATOM 1484 C CA . ILE A 1 186 ? 41.668 4.578 -43.100 1.00 86.75 186 ILE A CA 1
ATOM 1485 C C . ILE A 1 186 ? 43.013 5.303 -43.162 1.00 86.75 186 ILE A C 1
ATOM 1487 O O . ILE A 1 186 ? 43.744 5.117 -44.131 1.00 86.75 186 ILE A O 1
ATOM 1491 N N . ASP A 1 187 ? 43.367 6.081 -42.137 1.00 84.19 187 ASP A N 1
ATOM 1492 C CA . ASP A 1 187 ? 44.621 6.840 -42.102 1.00 84.19 187 ASP A CA 1
ATOM 1493 C C . ASP A 1 187 ? 45.838 5.909 -42.149 1.00 84.19 187 ASP A C 1
ATOM 1495 O O . ASP A 1 187 ? 46.747 6.122 -42.950 1.00 84.19 187 ASP A O 1
ATOM 1499 N N . SER A 1 188 ? 45.827 4.822 -41.370 1.00 83.25 188 SER A N 1
ATOM 1500 C CA . SER A 1 188 ? 46.892 3.809 -41.411 1.00 83.25 188 SER A CA 1
ATOM 1501 C C . SER A 1 188 ? 46.982 3.105 -42.769 1.00 83.25 188 SER A C 1
ATOM 1503 O O . SER A 1 188 ? 48.081 2.965 -43.304 1.00 83.25 188 SER A O 1
ATOM 1505 N N . SER A 1 189 ? 45.846 2.748 -43.378 1.00 81.12 189 SER A N 1
ATOM 1506 C CA . SER A 1 189 ? 45.815 2.144 -44.719 1.00 81.12 189 SER A CA 1
ATOM 1507 C C . SER A 1 189 ? 46.308 3.112 -45.801 1.00 81.12 189 SER A C 1
ATOM 1509 O O . SER A 1 189 ? 47.009 2.703 -46.728 1.00 81.12 189 SER A O 1
ATOM 1511 N N . LEU A 1 190 ? 45.976 4.404 -45.701 1.00 79.56 190 LEU A N 1
ATOM 1512 C CA . LEU A 1 190 ? 46.456 5.447 -46.611 1.00 79.56 190 LEU A CA 1
ATOM 1513 C C . LEU A 1 190 ? 47.953 5.705 -46.440 1.00 79.56 190 LEU A C 1
ATOM 1515 O O . LEU A 1 190 ? 48.651 5.869 -47.440 1.00 79.56 190 LEU A O 1
ATOM 1519 N N . GLU A 1 191 ? 48.468 5.725 -45.210 1.00 78.44 191 GLU A N 1
ATOM 1520 C CA . GLU A 1 191 ? 49.906 5.838 -44.958 1.00 78.44 191 GLU A CA 1
ATOM 1521 C C . GLU A 1 191 ? 50.679 4.635 -45.493 1.00 78.44 191 GLU A C 1
ATOM 1523 O O . GLU A 1 191 ? 51.726 4.811 -46.121 1.00 78.44 191 GLU A O 1
ATOM 1528 N N . GLU A 1 192 ? 50.172 3.423 -45.278 1.00 77.19 192 GLU A N 1
ATOM 1529 C CA . GLU A 1 192 ? 50.761 2.202 -45.821 1.00 77.19 192 GLU A CA 1
ATOM 1530 C C . GLU A 1 192 ? 50.736 2.231 -47.352 1.00 77.19 192 GLU A C 1
ATOM 1532 O O . GLU A 1 192 ? 51.778 2.071 -47.987 1.00 77.19 192 GLU A O 1
ATOM 1537 N N . THR A 1 193 ? 49.597 2.578 -47.953 1.00 76.88 193 THR A N 1
ATOM 1538 C CA . THR A 1 193 ? 49.463 2.717 -49.410 1.00 76.88 193 THR A CA 1
ATOM 1539 C C . THR A 1 193 ? 50.391 3.803 -49.960 1.00 76.88 193 THR A C 1
ATOM 1541 O O . THR A 1 193 ? 51.020 3.601 -50.995 1.00 76.88 193 THR A O 1
ATOM 1544 N N . LYS A 1 194 ? 50.560 4.938 -49.269 1.00 72.75 194 LYS A N 1
ATOM 1545 C CA . LYS A 1 194 ? 51.499 6.007 -49.652 1.00 72.75 194 LYS A CA 1
ATOM 1546 C C . LYS A 1 194 ? 52.954 5.558 -49.540 1.00 72.75 194 LYS A C 1
ATOM 1548 O O . LYS A 1 194 ? 53.757 5.924 -50.396 1.00 72.75 194 LYS A O 1
ATOM 1553 N N . LYS A 1 195 ? 53.309 4.777 -48.516 1.00 73.19 195 LYS A N 1
ATOM 1554 C CA . LYS A 1 195 ? 54.651 4.190 -48.371 1.00 73.19 195 LYS A CA 1
ATOM 1555 C C . LYS A 1 195 ? 54.927 3.172 -49.471 1.00 73.19 195 LYS A C 1
ATOM 1557 O O . LYS A 1 195 ? 55.996 3.234 -50.069 1.00 73.19 195 LYS A O 1
ATOM 1562 N N . VAL A 1 196 ? 53.968 2.300 -49.781 1.00 75.00 196 VAL A N 1
ATOM 1563 C CA . VAL A 1 196 ? 54.080 1.304 -50.857 1.00 75.00 196 VAL A CA 1
ATOM 1564 C C . VAL A 1 196 ? 54.163 1.986 -52.222 1.00 75.00 196 VAL A C 1
ATOM 1566 O O . VAL A 1 196 ? 55.091 1.707 -52.970 1.00 75.00 196 VAL A O 1
ATOM 1569 N N . LEU A 1 197 ? 53.284 2.948 -52.520 1.00 64.12 197 LEU A N 1
ATOM 1570 C CA . LEU A 1 197 ? 53.344 3.740 -53.754 1.00 64.12 197 LEU A CA 1
ATOM 1571 C C . LEU A 1 197 ? 54.644 4.540 -53.847 1.00 64.12 197 LEU A C 1
ATOM 1573 O O . LEU A 1 197 ? 55.256 4.576 -54.904 1.00 64.12 197 LEU A O 1
ATOM 1577 N N . GLY A 1 198 ? 55.094 5.166 -52.759 1.00 64.94 198 GLY A N 1
ATOM 1578 C CA . GLY A 1 198 ? 56.358 5.898 -52.721 1.00 64.94 198 GLY A CA 1
ATOM 1579 C C . GLY A 1 198 ? 57.561 4.988 -52.964 1.00 64.94 198 GLY A C 1
ATOM 1580 O O . GLY A 1 198 ? 58.449 5.352 -53.729 1.00 64.94 198 GLY A O 1
ATOM 1581 N N . ALA A 1 199 ? 57.570 3.794 -52.371 1.00 64.75 199 ALA A N 1
ATOM 1582 C CA . ALA A 1 199 ? 58.613 2.797 -52.576 1.00 64.75 199 ALA A CA 1
ATOM 1583 C C . ALA A 1 199 ? 58.586 2.230 -54.002 1.00 64.75 199 ALA A C 1
ATOM 1585 O O . ALA A 1 199 ? 59.629 2.187 -54.641 1.00 64.75 199 ALA A O 1
ATOM 1586 N N . GLU A 1 200 ? 57.415 1.879 -54.538 1.00 66.31 200 GLU A N 1
ATOM 1587 C CA . GLU A 1 200 ? 57.270 1.321 -55.888 1.00 66.31 200 GLU A CA 1
ATOM 1588 C C . GLU A 1 200 ? 57.556 2.370 -56.975 1.00 66.31 200 GLU A C 1
ATOM 1590 O O . GLU A 1 200 ? 58.190 2.070 -57.988 1.00 66.31 200 GLU A O 1
ATOM 1595 N N . VAL A 1 201 ? 57.137 3.623 -56.769 1.00 66.75 201 VAL A N 1
ATOM 1596 C CA . VAL A 1 201 ? 57.457 4.745 -57.661 1.00 66.75 201 VAL A CA 1
ATOM 1597 C C . VAL A 1 201 ? 58.944 5.066 -57.590 1.00 66.75 201 VAL A C 1
ATOM 1599 O O . VAL A 1 201 ? 59.564 5.210 -58.638 1.00 66.75 201 VAL A O 1
ATOM 1602 N N . ASN A 1 202 ? 59.548 5.124 -56.401 1.00 64.38 202 ASN A N 1
ATOM 1603 C CA . ASN A 1 202 ? 60.986 5.348 -56.265 1.00 64.38 202 ASN A CA 1
ATOM 1604 C C . ASN A 1 202 ? 61.793 4.193 -56.879 1.00 64.38 202 ASN A C 1
ATOM 1606 O O . ASN A 1 202 ? 62.764 4.435 -57.584 1.00 64.38 202 ASN A O 1
ATOM 1610 N N . GLU A 1 203 ? 61.359 2.945 -56.706 1.00 66.62 203 GLU A N 1
ATOM 1611 C CA . GLU A 1 203 ? 61.988 1.776 -57.321 1.00 66.62 203 GLU A CA 1
ATOM 1612 C C . GLU A 1 203 ? 61.852 1.791 -58.851 1.00 66.62 203 GLU A C 1
ATOM 1614 O O . GLU A 1 203 ? 62.829 1.525 -59.550 1.00 66.62 203 GLU A O 1
ATOM 1619 N N . LYS A 1 204 ? 60.684 2.152 -59.404 1.00 64.81 204 LYS A N 1
ATOM 1620 C CA . LYS A 1 204 ? 60.501 2.308 -60.859 1.00 64.81 204 LYS A CA 1
ATOM 1621 C C . LYS A 1 204 ? 61.294 3.482 -61.421 1.00 64.81 204 LYS A C 1
ATOM 1623 O O . LYS A 1 204 ? 61.855 3.343 -62.505 1.00 64.81 204 LYS A O 1
ATOM 1628 N N . ILE A 1 205 ? 61.369 4.605 -60.708 1.00 61.22 205 ILE A N 1
ATOM 1629 C CA . ILE A 1 205 ? 62.168 5.774 -61.097 1.00 61.22 205 ILE A CA 1
ATOM 1630 C C . ILE A 1 205 ? 63.651 5.402 -61.104 1.00 61.22 205 ILE A C 1
ATOM 1632 O O . ILE A 1 205 ? 64.305 5.591 -62.125 1.00 61.22 205 ILE A O 1
ATOM 1636 N N . VAL A 1 206 ? 64.167 4.796 -60.031 1.00 62.56 206 VAL A N 1
ATOM 1637 C CA . VAL A 1 206 ? 65.567 4.351 -59.942 1.00 62.56 206 VAL A CA 1
ATOM 1638 C C . VAL A 1 206 ? 65.876 3.297 -61.006 1.00 62.56 206 VAL A C 1
ATOM 1640 O O . VAL A 1 206 ? 66.850 3.453 -61.733 1.00 62.56 206 VAL A O 1
ATOM 1643 N N . LYS A 1 207 ? 65.012 2.293 -61.210 1.00 62.88 207 LYS A N 1
ATOM 1644 C CA . LYS A 1 207 ? 65.198 1.286 -62.271 1.00 62.88 207 LYS A CA 1
ATOM 1645 C C . LYS A 1 207 ? 65.136 1.873 -63.682 1.00 62.88 207 LYS A C 1
ATOM 1647 O O . LYS A 1 207 ? 65.803 1.349 -64.571 1.00 62.88 207 LYS A O 1
ATOM 1652 N N . GLN A 1 208 ? 64.347 2.922 -63.926 1.00 61.06 208 GLN A N 1
ATOM 1653 C CA . GLN A 1 208 ? 64.337 3.619 -65.218 1.00 61.06 208 GLN A CA 1
ATOM 1654 C C . GLN A 1 208 ? 65.552 4.537 -65.405 1.00 61.06 208 GLN A C 1
ATOM 1656 O O . GLN A 1 208 ? 66.049 4.633 -66.525 1.00 61.06 208 GLN A O 1
ATOM 1661 N N . LEU A 1 209 ? 66.055 5.155 -64.334 1.00 55.50 209 LEU A N 1
ATOM 1662 C CA . LEU A 1 209 ? 67.289 5.947 -64.335 1.00 55.50 209 LEU A CA 1
ATOM 1663 C C . LEU A 1 209 ? 68.542 5.076 -64.511 1.00 55.50 209 LEU A C 1
ATOM 1665 O O . LEU A 1 209 ? 69.447 5.468 -65.238 1.00 55.50 209 LEU A O 1
ATOM 1669 N N . GLU A 1 210 ? 68.582 3.879 -63.922 1.00 56.41 210 GLU A N 1
ATOM 1670 C CA . GLU A 1 210 ? 69.676 2.916 -64.122 1.00 56.41 210 GLU A CA 1
ATOM 1671 C C . GLU A 1 210 ? 69.636 2.255 -65.507 1.00 56.41 210 GLU A C 1
ATOM 1673 O O . GLU A 1 210 ? 70.686 1.983 -66.085 1.00 56.41 210 GLU A O 1
ATOM 1678 N N . LYS A 1 211 ? 68.443 2.015 -66.077 1.00 54.09 211 LYS A N 1
ATOM 1679 C CA . LYS A 1 211 ? 68.314 1.469 -67.442 1.00 54.09 211 LYS A CA 1
ATOM 1680 C C . LYS A 1 211 ? 68.558 2.492 -68.552 1.00 54.09 211 LYS A C 1
ATOM 1682 O O . LYS A 1 211 ? 68.893 2.072 -69.654 1.00 54.09 211 LYS A O 1
ATOM 1687 N N . ASN A 1 212 ? 68.387 3.787 -68.289 1.00 48.97 212 ASN A N 1
ATOM 1688 C CA . ASN A 1 212 ? 68.599 4.861 -69.262 1.00 48.97 212 ASN A CA 1
ATOM 1689 C C . ASN A 1 212 ? 69.513 5.951 -68.668 1.00 48.97 212 ASN A C 1
ATOM 1691 O O . ASN A 1 212 ? 69.018 7.003 -68.247 1.00 48.97 212 ASN A O 1
ATOM 1695 N N . PRO A 1 213 ? 70.844 5.749 -68.659 1.00 49.56 213 PRO A N 1
ATOM 1696 C CA . PRO A 1 213 ? 71.790 6.752 -68.161 1.00 49.56 213 PRO A CA 1
ATOM 1697 C C . PRO A 1 213 ? 71.794 8.054 -68.989 1.00 49.56 213 PRO A C 1
ATOM 1699 O O . PRO A 1 213 ? 72.308 9.073 -68.531 1.00 49.56 213 PRO A O 1
ATOM 1702 N N . ASP A 1 214 ? 71.147 8.068 -70.158 1.00 50.22 214 ASP A N 1
ATOM 1703 C CA . ASP A 1 214 ? 71.070 9.220 -71.067 1.00 50.22 214 ASP A CA 1
ATOM 1704 C C . ASP A 1 214 ? 70.136 10.350 -70.586 1.00 50.22 214 ASP A C 1
ATOM 1706 O O . ASP A 1 214 ? 70.106 11.435 -71.171 1.00 50.22 214 ASP A O 1
ATOM 1710 N N . ILE A 1 215 ? 69.366 10.133 -69.512 1.00 50.34 215 ILE A N 1
ATOM 1711 C CA . ILE A 1 215 ? 68.463 11.155 -68.947 1.00 50.34 215 ILE A CA 1
ATOM 1712 C C . ILE A 1 215 ? 69.181 12.031 -67.901 1.00 50.34 215 ILE A C 1
ATOM 1714 O O . ILE A 1 215 ? 68.776 13.173 -67.670 1.00 50.34 215 ILE A O 1
ATOM 1718 N N . ALA A 1 216 ? 70.286 11.558 -67.314 1.00 48.69 216 ALA A N 1
ATOM 1719 C CA . ALA A 1 216 ? 71.054 12.309 -66.316 1.00 48.69 216 ALA A CA 1
ATOM 1720 C C . ALA A 1 216 ? 72.128 13.241 -66.923 1.00 48.69 216 ALA A C 1
ATOM 1722 O O . ALA A 1 216 ? 72.636 14.119 -66.226 1.00 48.69 216 ALA A O 1
ATOM 1723 N N . SER A 1 217 ? 72.444 13.126 -68.218 1.00 46.31 217 SER A N 1
ATOM 1724 C CA . SER A 1 217 ? 73.470 13.935 -68.892 1.00 46.31 217 SER A CA 1
ATOM 1725 C C . SER A 1 217 ? 72.974 14.558 -70.208 1.00 46.31 217 SER A C 1
ATOM 1727 O O . SER A 1 217 ? 73.278 14.121 -71.307 1.00 46.31 217 SER A O 1
ATOM 1729 N N . GLY A 1 218 ? 72.226 15.661 -70.103 1.00 55.41 218 GLY A N 1
ATOM 1730 C CA . GLY A 1 218 ? 72.377 16.829 -70.992 1.00 55.41 218 GLY A CA 1
ATOM 1731 C C . GLY A 1 218 ? 72.410 16.654 -72.526 1.00 55.41 218 GLY A C 1
ATOM 1732 O O . GLY A 1 218 ? 73.095 17.436 -73.179 1.00 55.41 218 GLY A O 1
ATOM 1733 N N . GLY A 1 219 ? 71.696 15.693 -73.124 1.00 57.44 219 GLY A N 1
ATOM 1734 C CA . GLY A 1 219 ? 71.794 15.420 -74.571 1.00 57.44 219 GLY A CA 1
ATOM 1735 C C . GLY A 1 219 ? 70.782 16.126 -75.488 1.00 57.44 219 GLY A C 1
ATOM 1736 O O . GLY A 1 219 ? 71.111 16.459 -76.624 1.00 57.44 219 GLY A O 1
ATOM 1737 N N . TRP A 1 220 ? 69.549 16.391 -75.034 1.00 60.59 220 TRP A N 1
ATOM 1738 C CA . TRP A 1 220 ? 68.481 16.845 -75.947 1.00 60.59 220 TRP A CA 1
ATOM 1739 C C . TRP A 1 220 ? 68.312 18.366 -76.042 1.00 60.59 220 TRP A C 1
ATOM 1741 O O . TRP A 1 220 ? 67.780 18.851 -77.033 1.00 60.59 220 TRP A O 1
ATOM 1751 N N . LYS A 1 221 ? 68.763 19.143 -75.047 1.00 60.34 221 LYS A N 1
ATOM 1752 C CA . LYS A 1 221 ? 68.591 20.613 -75.039 1.00 60.34 221 LYS A CA 1
ATOM 1753 C C . LYS A 1 221 ? 69.649 21.351 -75.869 1.00 60.34 221 LYS A C 1
ATOM 1755 O O . LYS A 1 221 ? 69.385 22.432 -76.389 1.00 60.34 221 LYS A O 1
ATOM 1760 N N . THR A 1 222 ? 70.823 20.754 -76.029 1.00 63.62 222 THR A N 1
ATOM 1761 C CA . THR A 1 222 ? 71.975 21.276 -76.779 1.00 63.62 222 THR A CA 1
ATOM 1762 C C . THR A 1 222 ? 71.685 21.507 -78.272 1.00 63.62 222 THR A C 1
ATOM 1764 O O . THR A 1 222 ? 72.002 22.595 -78.760 1.00 63.62 222 THR A O 1
ATOM 1767 N N . PRO A 1 223 ? 71.026 20.584 -79.009 1.00 65.12 223 PRO A N 1
ATOM 1768 C CA . PRO A 1 223 ? 70.671 20.835 -80.407 1.00 65.12 223 PRO A CA 1
ATOM 1769 C C . PRO A 1 223 ? 69.657 21.980 -80.578 1.00 65.12 223 PRO A C 1
ATOM 1771 O O . PRO A 1 223 ? 69.805 22.772 -81.506 1.00 65.12 223 PRO A O 1
ATOM 1774 N N . PHE A 1 224 ? 68.689 22.154 -79.668 1.00 74.00 224 PHE A N 1
ATOM 1775 C CA . PHE A 1 224 ? 67.748 23.286 -79.730 1.00 74.00 224 PHE A CA 1
ATOM 1776 C C . PHE A 1 224 ? 68.408 24.627 -79.394 1.00 74.00 224 PHE A C 1
ATOM 1778 O O . PHE A 1 224 ? 68.079 25.636 -80.014 1.00 74.00 224 PHE A O 1
ATOM 1785 N N . ALA A 1 225 ? 69.368 24.648 -78.464 1.00 72.56 225 ALA A N 1
ATOM 1786 C CA . ALA A 1 225 ? 70.131 25.854 -78.146 1.00 72.56 225 ALA A CA 1
ATOM 1787 C C . ALA A 1 225 ? 70.977 26.329 -79.342 1.00 72.56 225 ALA A C 1
ATOM 1789 O O . ALA A 1 225 ? 70.982 27.519 -79.651 1.00 72.56 225 ALA A O 1
ATOM 1790 N N . LEU A 1 226 ? 71.626 25.411 -80.069 1.00 73.75 226 LEU A N 1
ATOM 1791 C CA . LEU A 1 226 ? 72.369 25.743 -81.293 1.00 73.75 226 LEU A CA 1
ATOM 1792 C C . LEU A 1 226 ? 71.450 26.229 -82.422 1.00 73.75 226 LEU A C 1
ATOM 1794 O O . LEU A 1 226 ? 71.786 27.190 -83.113 1.00 73.75 226 LEU A O 1
ATOM 1798 N N . LEU A 1 227 ? 70.273 25.619 -82.578 1.00 78.31 227 LEU A N 1
ATOM 1799 C CA . LEU A 1 227 ? 69.279 26.040 -83.570 1.00 78.31 227 LEU A CA 1
ATOM 1800 C C . LEU A 1 227 ? 68.738 27.445 -83.252 1.00 78.31 227 LEU A C 1
ATOM 1802 O O . LEU A 1 227 ? 68.606 28.282 -84.145 1.00 78.31 227 LEU A O 1
ATOM 1806 N N . PHE A 1 228 ? 68.508 27.740 -81.970 1.00 78.31 228 PHE A N 1
ATOM 1807 C CA . PHE A 1 228 ? 68.084 29.062 -81.515 1.00 78.31 228 PHE A CA 1
ATOM 1808 C C . PHE A 1 228 ? 69.162 30.128 -81.756 1.00 78.31 228 PHE A C 1
ATOM 1810 O O . PHE A 1 228 ? 68.864 31.185 -82.308 1.00 78.31 228 PHE A O 1
ATOM 1817 N N . VAL A 1 229 ? 70.427 29.837 -81.432 1.00 77.62 229 VAL A N 1
ATOM 1818 C CA . VAL A 1 229 ? 71.555 30.740 -81.724 1.00 77.62 229 VAL A CA 1
ATOM 1819 C C . VAL A 1 229 ? 71.697 30.977 -83.232 1.00 77.62 229 VAL A C 1
ATOM 1821 O O . VAL A 1 229 ? 71.885 32.118 -83.653 1.00 77.62 229 VAL A O 1
ATOM 1824 N N . GLY A 1 230 ? 71.528 29.937 -84.055 1.00 80.00 230 GLY A N 1
ATOM 1825 C CA . GLY A 1 230 ? 71.530 30.052 -85.515 1.00 80.00 230 GLY A CA 1
ATOM 1826 C C . GLY A 1 230 ? 70.411 30.950 -86.054 1.00 80.00 230 GLY A C 1
ATOM 1827 O O . GLY A 1 230 ? 70.670 31.812 -86.894 1.00 80.00 230 GLY A O 1
ATOM 1828 N N . MET A 1 231 ? 69.185 30.814 -85.538 1.00 82.00 231 MET A N 1
ATOM 1829 C CA . MET A 1 231 ? 68.063 31.679 -85.929 1.00 82.00 231 MET A CA 1
ATOM 1830 C C . MET A 1 231 ? 68.270 33.137 -85.510 1.00 82.00 231 MET A C 1
ATOM 1832 O O . MET A 1 231 ? 68.007 34.037 -86.307 1.00 82.00 231 MET A O 1
ATOM 1836 N N . VAL A 1 232 ? 68.781 33.388 -84.301 1.00 82.06 232 VAL A N 1
ATOM 1837 C CA . VAL A 1 232 ? 69.061 34.753 -83.821 1.00 82.06 232 VAL A CA 1
ATOM 1838 C C . VAL A 1 232 ? 70.169 35.410 -84.650 1.00 82.06 232 VAL A C 1
ATOM 1840 O O . VAL A 1 232 ? 70.020 36.560 -85.065 1.00 82.06 232 VAL A O 1
ATOM 1843 N N . ALA A 1 233 ? 71.245 34.683 -84.963 1.00 79.19 233 ALA A N 1
ATOM 1844 C CA . ALA A 1 233 ? 72.319 35.186 -85.820 1.00 79.19 233 ALA A CA 1
ATOM 1845 C C . ALA A 1 233 ? 71.831 35.474 -87.253 1.00 79.19 233 ALA A C 1
ATOM 1847 O O . ALA A 1 233 ? 72.155 36.519 -87.821 1.00 79.19 233 ALA A O 1
ATOM 1848 N N . GLY A 1 234 ? 71.001 34.590 -87.818 1.00 81.75 234 GLY A N 1
ATOM 1849 C CA . GLY A 1 234 ? 70.383 34.789 -89.130 1.00 81.75 234 GLY A CA 1
ATOM 1850 C C . GLY A 1 234 ? 69.464 36.013 -89.170 1.00 81.75 234 GLY A C 1
ATOM 1851 O O . GLY A 1 234 ? 69.577 36.843 -90.073 1.00 81.75 234 GLY A O 1
ATOM 1852 N N . ALA A 1 235 ? 68.610 36.182 -88.158 1.00 80.12 235 ALA A N 1
ATOM 1853 C CA . ALA A 1 235 ? 67.728 37.340 -88.042 1.00 80.12 235 ALA A CA 1
ATOM 1854 C C . ALA A 1 235 ? 68.516 38.652 -87.887 1.00 80.12 235 ALA A C 1
ATOM 1856 O O . ALA A 1 235 ? 68.187 39.641 -88.541 1.00 80.12 235 ALA A O 1
ATOM 1857 N N . ALA A 1 236 ? 69.593 38.660 -87.095 1.00 81.38 236 ALA A N 1
ATOM 1858 C CA . ALA A 1 236 ? 70.460 39.827 -86.937 1.00 81.38 236 ALA A CA 1
ATOM 1859 C C . ALA A 1 236 ? 71.176 40.205 -88.246 1.00 81.38 236 ALA A C 1
ATOM 1861 O O . ALA A 1 236 ? 71.263 41.388 -88.576 1.00 81.38 236 ALA A O 1
ATOM 1862 N N . TYR A 1 237 ? 71.636 39.221 -89.027 1.00 83.50 237 TYR A N 1
ATOM 1863 C CA . TYR A 1 237 ? 72.250 39.461 -90.337 1.00 83.50 237 TYR A CA 1
ATOM 1864 C C . TYR A 1 237 ? 71.254 40.063 -91.338 1.00 83.50 237 TYR A C 1
ATOM 1866 O O . TYR A 1 237 ? 7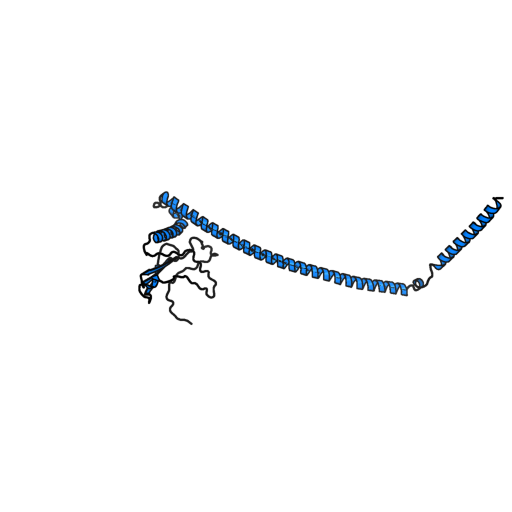1.562 41.060 -91.997 1.00 83.50 237 TYR A O 1
ATOM 1874 N N . VAL A 1 238 ? 70.042 39.501 -91.418 1.00 82.88 238 VAL A N 1
ATOM 1875 C CA . VAL A 1 238 ? 68.969 40.023 -92.279 1.00 82.88 238 VAL A CA 1
ATOM 1876 C C . VAL A 1 238 ? 68.560 41.427 -91.840 1.00 82.88 238 VAL A C 1
ATOM 1878 O O . VAL A 1 238 ? 68.438 42.310 -92.685 1.00 82.88 238 VAL A O 1
ATOM 1881 N N . TYR A 1 239 ? 68.428 41.674 -90.535 1.00 81.75 239 TYR A N 1
ATOM 1882 C CA . TYR A 1 239 ? 68.101 42.993 -89.995 1.00 81.75 239 TYR A CA 1
ATOM 1883 C C . TYR A 1 239 ? 69.190 44.034 -90.299 1.00 81.75 239 TYR A C 1
ATOM 1885 O O . TYR A 1 239 ? 68.879 45.142 -90.737 1.00 81.75 239 TYR A O 1
ATOM 1893 N N . HIS A 1 240 ? 70.471 43.680 -90.161 1.00 80.88 240 HIS A N 1
ATOM 1894 C CA . HIS A 1 240 ? 71.578 44.564 -90.537 1.00 80.88 240 HIS A CA 1
ATOM 1895 C C . HIS A 1 240 ? 71.602 44.869 -92.038 1.00 80.88 240 HIS A C 1
ATOM 1897 O O . HIS A 1 240 ? 71.825 46.017 -92.426 1.00 80.88 240 HIS A O 1
ATOM 1903 N N . LYS A 1 241 ? 71.348 43.870 -92.893 1.00 79.12 241 LYS A N 1
ATOM 1904 C CA . LYS A 1 241 ? 71.240 44.073 -94.345 1.00 79.12 241 LYS A CA 1
ATOM 1905 C C . LYS A 1 241 ? 70.027 44.919 -94.722 1.00 79.12 241 LYS A C 1
ATOM 1907 O O . LYS A 1 241 ? 70.158 45.793 -95.573 1.00 79.12 241 LYS A O 1
ATOM 1912 N N . TYR A 1 242 ? 68.893 44.717 -94.060 1.00 76.62 242 TYR A N 1
ATOM 1913 C CA . TYR A 1 242 ? 67.690 45.524 -94.239 1.00 76.62 242 TYR A CA 1
ATOM 1914 C C . TYR A 1 242 ? 67.926 46.989 -93.839 1.00 76.62 242 TYR A C 1
ATOM 1916 O O . TYR A 1 242 ? 67.614 47.888 -94.614 1.00 76.62 242 TYR A O 1
ATOM 1924 N N . GLN A 1 243 ? 68.574 47.251 -92.697 1.00 75.88 243 GLN A N 1
ATOM 1925 C CA . GLN A 1 243 ? 68.954 48.615 -92.304 1.00 75.88 243 GLN A CA 1
ATOM 1926 C C . GLN A 1 243 ? 69.957 49.266 -93.266 1.00 75.88 243 GLN A C 1
ATOM 1928 O O . GLN A 1 243 ? 69.842 50.459 -93.551 1.00 75.88 243 GLN A O 1
ATOM 1933 N N . ALA A 1 244 ? 70.931 48.509 -93.778 1.00 71.31 244 ALA A N 1
ATOM 1934 C CA . ALA A 1 244 ? 71.884 49.018 -94.764 1.00 71.31 244 ALA A CA 1
ATOM 1935 C C . ALA A 1 244 ? 71.191 49.401 -96.085 1.00 71.31 244 ALA A C 1
ATOM 1937 O O . ALA A 1 244 ? 71.509 50.443 -96.653 1.00 71.31 244 ALA A O 1
ATOM 1938 N N . LEU A 1 245 ? 70.206 48.609 -96.526 1.00 66.06 245 LEU A N 1
ATOM 1939 C CA . LEU A 1 245 ? 69.387 48.894 -97.709 1.00 66.06 245 LEU A CA 1
ATOM 1940 C C . LEU A 1 245 ? 68.411 50.066 -97.490 1.00 66.06 245 LEU A C 1
ATOM 1942 O O . LEU A 1 245 ? 68.221 50.877 -98.394 1.00 66.06 245 LEU A O 1
ATOM 1946 N N . MET A 1 246 ? 67.842 50.218 -96.287 1.00 66.31 246 MET A N 1
ATOM 1947 C CA . MET A 1 246 ? 67.021 51.389 -95.937 1.00 66.31 246 MET A CA 1
ATOM 1948 C C . MET A 1 246 ? 67.838 52.687 -95.930 1.00 66.31 246 MET A C 1
ATOM 1950 O O . MET A 1 246 ? 67.342 53.712 -96.388 1.00 66.31 246 MET A O 1
ATOM 1954 N N . LYS A 1 247 ? 69.098 52.659 -95.471 1.00 58.84 247 LYS A N 1
ATOM 1955 C CA . LYS A 1 247 ? 69.985 53.835 -95.526 1.00 58.84 247 LYS A CA 1
ATOM 1956 C C . LYS A 1 247 ? 70.410 54.215 -96.949 1.00 58.84 247 LYS A C 1
ATOM 1958 O O . LYS A 1 247 ? 70.702 55.380 -97.174 1.00 58.84 247 LYS A O 1
ATOM 1963 N N . SER A 1 248 ? 70.418 53.282 -97.905 1.00 56.56 248 SER A N 1
ATOM 1964 C CA . SER A 1 248 ? 70.716 53.589 -99.316 1.00 56.56 248 SER A CA 1
ATOM 1965 C C . SER A 1 248 ? 69.515 54.093 -100.126 1.00 56.56 248 SER A C 1
ATOM 1967 O O . SER A 1 248 ? 69.709 54.563 -101.239 1.00 56.56 248 SER A O 1
ATOM 1969 N N . HIS A 1 249 ? 68.293 53.996 -99.589 1.00 54.28 249 HIS A N 1
ATOM 1970 C CA . HIS A 1 249 ? 67.059 54.452 -100.249 1.00 54.28 249 HIS A CA 1
ATOM 1971 C C . HIS A 1 249 ? 66.438 55.717 -99.624 1.00 54.28 249 HIS A C 1
ATOM 1973 O O . HIS A 1 249 ? 65.421 56.199 -100.115 1.00 54.28 249 HIS A O 1
ATOM 1979 N N . LEU A 1 250 ? 67.051 56.261 -98.566 1.00 51.72 250 LEU A N 1
ATOM 1980 C CA . LEU A 1 250 ? 66.758 57.578 -97.986 1.00 51.72 250 LEU A CA 1
ATOM 1981 C C . LEU A 1 250 ? 67.955 58.517 -98.214 1.00 51.72 250 LEU A C 1
ATOM 1983 O O . LEU A 1 250 ? 68.589 58.984 -97.267 1.00 51.72 250 LEU A O 1
ATOM 1987 N N . LEU A 1 251 ? 68.271 58.734 -99.491 1.00 46.69 251 LEU A N 1
ATOM 1988 C CA . LEU A 1 251 ? 69.144 59.789 -100.004 1.00 46.69 251 LEU A CA 1
ATOM 1989 C C . LEU A 1 251 ? 68.353 60.569 -101.055 1.00 46.69 251 LEU A C 1
ATOM 1991 O O . LEU A 1 251 ? 67.712 59.896 -101.894 1.00 46.69 251 LEU A O 1
#